Protein AF-A0A644YZM5-F1 (afdb_monomer_lite)

Foldseek 3Di:
DADLVLLLVQVVQDPDDPVQSVQQSVVVVVVVVVCVVCLQPAQDEAEDAVVQLVCCLPVVWHFRDTPPATDIGHHDLVSSLNVLVVVLVCLVPGVSYWYFYDHDPPPPPQWDWDWDQDPLQWIWIWIHDPDPPDDTDTDIDRDNVVSVVVVVVVVVVVVPGDPLRGDSVSSSVVSVVSSVVSVVVVVVVVVVD

Radius of gyration: 17.71 Å; chains: 1; bounding box: 55×33×39 Å

Structure (mmCIF, N/CA/C/O backbone):
data_AF-A0A644YZM5-F1
#
_entry.id   AF-A0A644YZM5-F1
#
loop_
_atom_site.group_PDB
_atom_site.id
_atom_site.type_symbol
_atom_site.label_atom_id
_atom_site.label_alt_id
_atom_site.label_comp_id
_atom_site.label_asym_id
_atom_site.label_entity_id
_atom_site.label_seq_id
_atom_site.pdbx_PDB_ins_code
_atom_site.Cartn_x
_atom_site.Cartn_y
_atom_site.Cartn_z
_atom_site.occupancy
_atom_site.B_iso_or_equiv
_atom_site.auth_seq_id
_atom_site.auth_comp_id
_atom_site.auth_asym_id
_atom_site.auth_atom_id
_atom_site.pdbx_PDB_model_num
ATOM 1 N N . MET A 1 1 ? -0.271 4.865 -1.937 1.00 84.62 1 MET A N 1
ATOM 2 C CA . MET A 1 1 ? 0.374 5.548 -3.095 1.00 84.62 1 MET A CA 1
ATOM 3 C C . MET A 1 1 ? 1.585 6.350 -2.644 1.00 84.62 1 MET A C 1
ATOM 5 O O . MET A 1 1 ? 1.538 6.896 -1.555 1.00 84.62 1 MET A O 1
ATOM 9 N N . PHE A 1 2 ? 2.642 6.451 -3.450 1.00 86.25 2 PHE A N 1
ATOM 10 C CA . PHE A 1 2 ? 3.825 7.278 -3.167 1.00 86.25 2 PHE A CA 1
ATOM 11 C C . PHE A 1 2 ? 3.662 8.747 -3.619 1.00 86.25 2 PHE A C 1
ATOM 13 O O . PHE A 1 2 ? 2.857 9.046 -4.508 1.00 86.25 2 PHE A O 1
ATOM 20 N N . PRO A 1 3 ? 4.454 9.688 -3.085 1.00 86.06 3 PRO A N 1
ATOM 21 C CA . PRO A 1 3 ? 4.622 10.994 -3.710 1.00 86.06 3 PRO A CA 1
ATOM 22 C C . PRO A 1 3 ? 5.224 10.829 -5.112 1.00 86.06 3 PRO A C 1
ATOM 24 O O . PRO A 1 3 ? 6.072 9.960 -5.318 1.00 86.06 3 PRO A O 1
ATOM 27 N N . GLU A 1 4 ? 4.830 11.674 -6.069 1.00 88.12 4 GLU A N 1
ATOM 28 C CA . GLU A 1 4 ? 5.323 11.596 -7.456 1.00 88.12 4 GLU A CA 1
ATOM 29 C C . GLU A 1 4 ? 6.856 11.624 -7.527 1.00 88.12 4 GLU A C 1
ATOM 31 O O . GLU A 1 4 ? 7.453 10.811 -8.225 1.00 88.12 4 GLU A O 1
ATOM 36 N N . ASN A 1 5 ? 7.497 12.503 -6.750 1.00 89.19 5 ASN A N 1
ATOM 37 C CA . ASN A 1 5 ? 8.956 12.619 -6.717 1.00 89.19 5 ASN A CA 1
ATOM 38 C C . ASN A 1 5 ? 9.637 11.338 -6.223 1.00 89.19 5 ASN A C 1
ATOM 40 O O . ASN A 1 5 ? 10.681 10.964 -6.753 1.00 89.19 5 ASN A O 1
ATOM 44 N N . LEU A 1 6 ? 9.041 10.658 -5.237 1.00 88.69 6 LEU A N 1
ATOM 45 C CA . LEU A 1 6 ? 9.560 9.385 -4.746 1.00 88.69 6 LEU A CA 1
ATOM 46 C C . LEU A 1 6 ? 9.413 8.320 -5.830 1.00 88.69 6 LEU A C 1
ATOM 48 O O . LEU A 1 6 ? 10.395 7.688 -6.184 1.00 88.69 6 LEU A O 1
ATOM 52 N N . TYR A 1 7 ? 8.227 8.183 -6.426 1.00 91.44 7 TYR A N 1
ATOM 53 C CA . TYR A 1 7 ? 8.007 7.216 -7.503 1.00 91.44 7 TYR A CA 1
ATOM 54 C C . TYR A 1 7 ? 8.947 7.445 -8.696 1.00 91.44 7 TYR A C 1
ATOM 56 O O . TYR A 1 7 ? 9.549 6.500 -9.199 1.00 91.44 7 TYR A O 1
ATOM 64 N N . LYS A 1 8 ? 9.150 8.706 -9.094 1.00 91.31 8 LYS A N 1
ATOM 65 C CA . LYS A 1 8 ? 10.117 9.076 -10.130 1.00 91.31 8 LYS A CA 1
ATOM 66 C C . LYS A 1 8 ? 11.538 8.661 -9.756 1.00 91.31 8 LYS A C 1
ATOM 68 O O . LYS A 1 8 ? 12.224 8.089 -10.594 1.00 91.31 8 LYS A O 1
ATOM 73 N N . LYS A 1 9 ? 11.974 8.921 -8.515 1.00 91.44 9 LYS A N 1
ATOM 74 C CA . LYS A 1 9 ? 13.282 8.464 -8.019 1.00 91.44 9 LYS A CA 1
ATOM 75 C C . LYS A 1 9 ? 13.407 6.944 -8.153 1.00 91.44 9 LYS A C 1
ATOM 77 O O . LYS A 1 9 ? 14.401 6.488 -8.700 1.00 91.44 9 LYS A O 1
ATOM 82 N N . LEU A 1 10 ? 12.397 6.190 -7.712 1.00 90.38 10 LEU A N 1
ATOM 83 C CA . LEU A 1 10 ? 12.405 4.724 -7.753 1.00 90.38 10 LEU A CA 1
ATOM 84 C C . LEU A 1 10 ? 12.492 4.176 -9.186 1.00 90.38 10 LEU A C 1
ATOM 86 O O . LEU A 1 10 ? 13.233 3.230 -9.421 1.00 90.38 10 LEU A O 1
ATOM 90 N N . LEU A 1 11 ? 11.803 4.792 -10.153 1.00 89.38 11 LEU A N 1
ATOM 91 C CA . LEU A 1 11 ? 11.906 4.401 -11.566 1.00 89.38 11 LEU A CA 1
ATOM 92 C C . LEU A 1 11 ? 13.324 4.574 -12.129 1.00 89.38 11 LEU A C 1
ATOM 94 O O . LEU A 1 11 ? 13.740 3.786 -12.964 1.00 89.38 11 LEU A O 1
ATOM 98 N N . HIS A 1 12 ? 14.077 5.573 -11.668 1.00 87.94 12 HIS A N 1
ATOM 99 C CA . HIS A 1 12 ? 15.464 5.779 -12.097 1.00 87.94 12 HIS A CA 1
ATOM 100 C C . HIS A 1 12 ? 16.472 4.825 -11.432 1.00 87.94 12 HIS A C 1
ATOM 102 O O . HIS A 1 12 ? 17.644 4.853 -11.797 1.00 87.94 12 HIS A O 1
ATOM 108 N N . MET A 1 13 ? 16.053 4.016 -10.451 1.00 84.06 13 MET A N 1
ATOM 109 C CA . MET A 1 13 ? 16.903 2.974 -9.852 1.00 84.06 13 MET A CA 1
ATOM 110 C C . MET A 1 13 ? 16.952 1.705 -10.710 1.00 84.06 13 MET A C 1
ATOM 112 O O . MET A 1 13 ? 17.796 0.842 -10.484 1.00 84.06 13 MET A O 1
ATOM 116 N N . GLU A 1 14 ? 16.046 1.599 -11.677 1.00 75.06 14 GLU A N 1
ATOM 117 C CA . GLU A 1 14 ? 15.981 0.526 -12.656 1.00 75.06 14 GLU A CA 1
ATOM 118 C C . GLU A 1 14 ? 16.737 0.925 -13.929 1.00 75.06 14 GLU A C 1
ATOM 120 O O . GLU A 1 14 ? 16.698 2.085 -14.347 1.00 75.06 14 GLU A O 1
ATOM 125 N N . ASP A 1 15 ? 17.366 -0.049 -14.587 1.00 70.50 15 ASP A N 1
ATOM 126 C CA . ASP A 1 15 ? 17.962 0.124 -15.917 1.00 70.50 15 ASP A CA 1
ATOM 127 C C . ASP A 1 15 ? 16.861 0.040 -16.992 1.00 70.50 15 ASP A C 1
ATOM 129 O O . ASP A 1 15 ? 16.760 -0.921 -17.753 1.00 70.50 15 ASP A O 1
ATOM 133 N N . ILE A 1 16 ? 15.931 0.999 -16.953 1.00 76.50 16 ILE A N 1
ATOM 134 C CA . ILE A 1 16 ? 14.799 1.103 -17.882 1.00 76.50 16 ILE A CA 1
ATOM 135 C C . ILE A 1 16 ? 14.968 2.263 -18.847 1.00 76.50 16 ILE A C 1
ATOM 137 O O . ILE A 1 16 ? 15.474 3.334 -18.501 1.00 76.50 16 ILE A O 1
ATOM 141 N N . GLU A 1 17 ? 14.487 2.058 -20.071 1.00 83.50 17 GLU A N 1
ATOM 142 C CA . GLU A 1 17 ? 1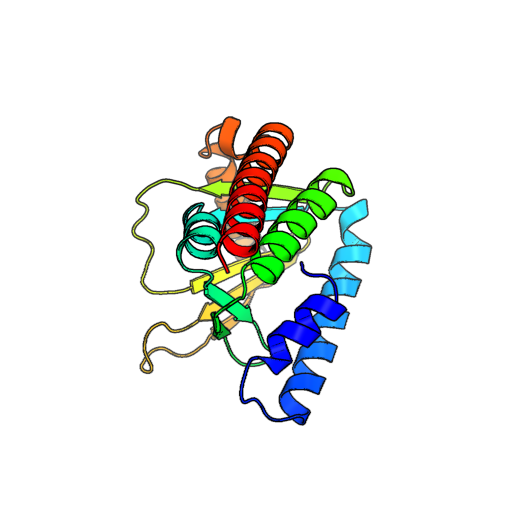4.553 3.071 -21.112 1.00 83.50 17 GLU A CA 1
ATOM 143 C C . GLU A 1 17 ? 13.763 4.324 -20.716 1.00 83.50 17 GLU A C 1
ATOM 145 O O . GLU A 1 17 ? 12.714 4.281 -20.065 1.00 83.50 17 GLU A O 1
ATOM 150 N N . LYS A 1 18 ? 14.258 5.485 -21.152 1.00 84.69 18 LYS A N 1
ATOM 151 C CA . LYS A 1 18 ? 13.661 6.786 -20.824 1.00 84.69 18 LYS A CA 1
ATOM 152 C C . LYS A 1 18 ? 12.185 6.878 -21.228 1.00 84.69 18 LYS A C 1
ATOM 154 O O . LYS A 1 18 ? 11.399 7.514 -20.522 1.00 84.69 18 LYS A O 1
ATOM 159 N N . ASP A 1 19 ? 11.806 6.238 -22.329 1.00 86.50 19 ASP A N 1
ATOM 160 C CA . ASP A 1 19 ? 10.423 6.215 -22.801 1.00 86.50 19 ASP A CA 1
ATOM 161 C C . ASP A 1 19 ? 9.525 5.374 -21.881 1.00 86.50 19 ASP A C 1
ATOM 163 O O . ASP A 1 19 ? 8.430 5.818 -21.528 1.00 86.50 19 ASP A O 1
ATOM 167 N N . GLU A 1 20 ? 10.016 4.244 -21.360 1.00 85.50 20 GLU A N 1
ATOM 168 C CA . GLU A 1 20 ? 9.298 3.448 -20.357 1.00 85.50 20 GLU A CA 1
ATOM 169 C C . GLU A 1 20 ? 9.089 4.213 -19.043 1.00 85.50 20 GLU A C 1
ATOM 171 O O . GLU A 1 20 ? 8.026 4.103 -18.416 1.00 85.50 20 GLU A O 1
ATOM 176 N N . ILE A 1 21 ? 10.075 5.016 -18.625 1.00 89.12 21 ILE A N 1
ATOM 177 C CA . ILE A 1 21 ? 9.954 5.897 -17.454 1.00 89.12 21 ILE A CA 1
ATOM 178 C C . ILE A 1 21 ? 8.831 6.910 -17.677 1.00 89.12 21 ILE A C 1
ATOM 180 O O . ILE A 1 21 ? 7.974 7.079 -16.808 1.00 89.12 21 ILE A O 1
ATOM 184 N N . ASN A 1 22 ? 8.808 7.568 -18.838 1.00 91.00 22 ASN A N 1
ATOM 185 C CA . ASN A 1 22 ? 7.800 8.580 -19.157 1.00 91.00 22 ASN A CA 1
ATOM 186 C C . ASN A 1 22 ? 6.387 7.989 -19.158 1.00 91.00 22 ASN A C 1
ATOM 188 O O . ASN A 1 22 ? 5.490 8.550 -18.524 1.00 91.00 22 ASN A O 1
ATOM 192 N N . ILE A 1 23 ? 6.206 6.829 -19.794 1.00 90.94 23 ILE A N 1
ATOM 193 C CA . ILE A 1 23 ? 4.921 6.125 -19.826 1.00 90.94 23 ILE A CA 1
ATOM 194 C C . ILE A 1 23 ? 4.501 5.731 -18.401 1.00 90.94 23 ILE A C 1
ATOM 196 O O . ILE A 1 23 ? 3.377 6.010 -17.979 1.00 90.94 23 ILE A O 1
ATOM 200 N N . SER A 1 24 ? 5.412 5.155 -17.610 1.00 90.44 24 SER A N 1
ATOM 201 C CA . SER A 1 24 ? 5.141 4.773 -16.214 1.00 90.44 24 SER A CA 1
ATOM 202 C C . SER A 1 24 ? 4.738 5.968 -15.351 1.00 90.44 24 SER A C 1
ATOM 204 O O . SER A 1 24 ? 3.771 5.882 -14.591 1.00 90.44 24 SER A O 1
ATOM 206 N N . LEU A 1 25 ? 5.408 7.112 -15.510 1.00 92.06 25 LEU A N 1
ATOM 207 C CA . LEU A 1 25 ? 5.048 8.357 -14.832 1.00 92.06 25 LEU A CA 1
ATOM 208 C C . LEU A 1 25 ? 3.666 8.868 -15.246 1.00 92.06 25 LEU A C 1
ATOM 210 O O . LEU A 1 25 ? 2.909 9.323 -14.388 1.00 92.06 25 LEU A O 1
ATOM 214 N N . GLU A 1 26 ? 3.310 8.795 -16.527 1.00 93.00 26 GLU A N 1
ATOM 215 C CA . GLU A 1 26 ? 1.992 9.218 -17.004 1.00 93.00 26 GLU A CA 1
ATOM 216 C C . GLU A 1 26 ? 0.872 8.354 -16.402 1.00 93.00 26 GLU A C 1
ATOM 218 O O . GLU A 1 26 ? -0.093 8.880 -15.830 1.00 93.00 26 GLU A O 1
ATOM 223 N N . PHE A 1 27 ? 1.021 7.026 -16.448 1.00 88.88 27 PHE A N 1
ATOM 224 C CA . PHE A 1 27 ? 0.079 6.101 -15.815 1.00 88.88 27 PHE A CA 1
ATOM 225 C C . PHE A 1 27 ? -0.028 6.350 -14.311 1.00 88.88 27 PHE A C 1
ATOM 227 O O . PHE A 1 27 ? -1.135 6.403 -13.763 1.00 88.88 27 PHE A O 1
ATOM 234 N N . TYR A 1 28 ? 1.105 6.564 -13.645 1.00 90.88 28 TYR A N 1
ATOM 235 C CA . TYR A 1 28 ? 1.143 6.857 -12.221 1.00 90.88 28 TYR A CA 1
ATOM 236 C C . TYR A 1 28 ? 0.401 8.148 -11.872 1.00 90.88 28 TYR A C 1
ATOM 238 O O . TYR A 1 28 ? -0.432 8.154 -10.966 1.00 90.88 28 TYR A O 1
ATOM 246 N N . LYS A 1 29 ? 0.618 9.227 -12.632 1.00 92.75 29 LYS A N 1
ATOM 247 C CA . LYS A 1 29 ? -0.091 10.506 -12.463 1.00 92.75 29 LYS A CA 1
ATOM 248 C C . LYS A 1 29 ? -1.595 10.352 -12.606 1.00 92.75 29 LYS A C 1
ATOM 250 O O . LYS A 1 29 ? -2.350 10.899 -11.802 1.00 92.75 29 LYS A O 1
ATOM 255 N N . ARG A 1 30 ? -2.049 9.584 -13.601 1.00 91.00 30 ARG A N 1
ATOM 256 C CA . ARG A 1 30 ? -3.477 9.299 -13.802 1.00 91.00 30 ARG A CA 1
ATOM 257 C C . ARG A 1 30 ? -4.067 8.539 -12.614 1.00 91.00 30 ARG A C 1
ATOM 259 O O . ARG A 1 30 ? -5.132 8.920 -12.125 1.00 91.00 30 ARG A O 1
ATOM 266 N N . ARG A 1 31 ? -3.362 7.517 -12.114 1.00 88.06 31 ARG A N 1
ATOM 267 C CA . ARG A 1 31 ? -3.759 6.769 -10.909 1.00 88.06 31 ARG A CA 1
ATOM 268 C C . ARG A 1 31 ? -3.816 7.684 -9.688 1.00 88.06 31 ARG A C 1
ATOM 270 O O . ARG A 1 31 ? -4.833 7.697 -9.001 1.00 88.06 31 ARG A O 1
ATOM 277 N N . LEU A 1 32 ? -2.782 8.492 -9.459 1.00 91.56 32 LEU A N 1
ATOM 278 C CA . LEU A 1 32 ? -2.707 9.430 -8.339 1.00 91.56 32 LEU A CA 1
ATOM 279 C C . LEU A 1 32 ? -3.834 10.462 -8.381 1.00 91.56 32 LEU A C 1
ATOM 281 O O . LEU A 1 32 ? -4.491 10.688 -7.369 1.00 91.56 32 LEU A O 1
ATOM 285 N N . LYS A 1 33 ? -4.121 11.033 -9.554 1.00 92.25 33 LYS A N 1
ATOM 286 C CA . LYS A 1 33 ? -5.249 11.953 -9.737 1.00 92.25 33 LYS A CA 1
ATOM 287 C C . LYS A 1 33 ? -6.580 11.286 -9.389 1.00 92.25 33 LYS A C 1
ATOM 289 O O . LYS A 1 33 ? -7.374 11.883 -8.671 1.00 92.25 33 LYS A O 1
ATOM 294 N N . SER A 1 34 ? -6.802 10.054 -9.854 1.00 89.38 34 SER A N 1
ATOM 295 C CA . SER A 1 34 ? -8.022 9.297 -9.540 1.00 89.38 34 SER A CA 1
ATOM 296 C C . SER A 1 34 ? -8.125 8.938 -8.058 1.00 89.38 34 SER A C 1
ATOM 298 O O . SER A 1 34 ? -9.219 8.952 -7.506 1.00 89.38 34 SER A O 1
ATOM 300 N N . PHE A 1 35 ? -7.008 8.611 -7.405 1.00 91.00 35 PHE A N 1
ATOM 301 C CA . PHE A 1 35 ? -6.974 8.381 -5.963 1.00 91.00 35 PHE A CA 1
ATOM 302 C C . PHE A 1 35 ? -7.375 9.654 -5.213 1.00 91.00 35 PHE A C 1
ATOM 304 O O . PHE A 1 35 ? -8.308 9.631 -4.416 1.00 91.00 35 PHE A O 1
ATOM 311 N N . LEU A 1 36 ? -6.732 10.782 -5.523 1.00 92.31 36 LEU A N 1
ATOM 312 C CA . LEU A 1 36 ? -6.978 12.059 -4.854 1.00 92.31 36 LEU A CA 1
ATOM 313 C C . LEU A 1 36 ? -8.400 12.594 -5.077 1.00 92.31 36 LEU A C 1
ATOM 315 O O . LEU A 1 36 ? -8.960 13.190 -4.161 1.00 92.31 36 LEU A O 1
ATOM 319 N N . SER A 1 37 ? -9.004 12.372 -6.251 1.00 92.12 37 SER A N 1
ATOM 320 C CA . SER A 1 37 ? -10.394 12.779 -6.510 1.00 92.12 37 SER A CA 1
ATOM 321 C C . SER A 1 37 ? -11.416 11.942 -5.741 1.00 92.12 37 SER A C 1
ATOM 323 O O . SER A 1 37 ? -12.504 12.425 -5.435 1.00 92.12 37 SER A O 1
ATOM 325 N N . ASN A 1 38 ? -11.078 10.687 -5.436 1.00 90.38 38 ASN A N 1
ATOM 326 C CA . ASN A 1 38 ? -12.018 9.723 -4.870 1.00 90.38 38 ASN A CA 1
ATOM 327 C C . ASN A 1 38 ? -11.879 9.574 -3.353 1.00 90.38 38 ASN A C 1
ATOM 329 O O . ASN A 1 38 ? -12.872 9.291 -2.687 1.00 90.38 38 ASN A O 1
ATOM 333 N N . ILE A 1 39 ? -10.685 9.792 -2.795 1.00 93.44 39 ILE A N 1
ATOM 334 C CA . ILE A 1 39 ? -10.386 9.483 -1.391 1.00 93.44 39 ILE A CA 1
ATOM 335 C C . ILE A 1 39 ? -11.234 10.276 -0.388 1.00 93.44 39 ILE A C 1
ATOM 337 O O . ILE A 1 39 ? -11.476 9.817 0.720 1.00 93.44 39 ILE A O 1
ATOM 341 N N . TYR A 1 40 ? -11.749 11.445 -0.765 1.00 91.75 40 TYR A N 1
ATOM 342 C CA . TYR A 1 40 ? -12.635 12.225 0.103 1.00 91.75 40 TYR A CA 1
ATOM 343 C C . TYR A 1 40 ? -14.073 11.696 0.151 1.00 91.75 40 TYR A C 1
ATOM 345 O O . TYR A 1 40 ? -14.771 11.935 1.129 1.00 91.75 40 TYR A O 1
ATOM 353 N N . ASN A 1 41 ? -14.501 10.957 -0.873 1.00 91.69 41 ASN A N 1
ATOM 354 C CA . ASN A 1 41 ? -15.897 10.545 -1.042 1.00 91.69 41 ASN A CA 1
ATOM 355 C C . ASN A 1 41 ? -16.114 9.048 -0.806 1.00 91.69 41 ASN A C 1
ATOM 357 O O . ASN A 1 41 ? -17.223 8.629 -0.487 1.00 91.69 41 ASN A O 1
ATOM 361 N N . TYR A 1 42 ? -15.071 8.235 -0.976 1.00 89.88 42 TYR A N 1
ATOM 362 C CA . TYR A 1 42 ? -15.176 6.782 -0.943 1.00 89.88 42 TYR A CA 1
ATOM 363 C C . TYR A 1 42 ? -14.179 6.177 0.035 1.00 89.88 42 TYR A C 1
ATOM 365 O O . TYR A 1 42 ? -13.010 6.568 0.066 1.00 89.88 42 TYR A O 1
ATOM 373 N N . LYS A 1 43 ? -14.634 5.164 0.783 1.00 90.50 43 LYS A N 1
ATOM 374 C CA . LYS A 1 43 ? -13.752 4.328 1.599 1.00 90.50 43 LYS A CA 1
ATOM 375 C C . LYS A 1 43 ? -12.727 3.652 0.694 1.00 90.50 43 LYS A C 1
ATOM 377 O O . LYS A 1 43 ? -13.082 3.003 -0.288 1.00 90.50 43 LYS A O 1
ATOM 382 N N . TYR A 1 44 ? -11.463 3.792 1.059 1.00 91.94 44 TYR A N 1
ATOM 383 C CA . TYR A 1 44 ? -10.338 3.172 0.386 1.00 91.94 44 TYR A CA 1
ATOM 384 C C . TYR A 1 44 ? -9.606 2.302 1.406 1.00 91.94 44 TYR A C 1
ATOM 386 O O . TYR A 1 44 ? -9.208 2.780 2.469 1.00 91.94 44 TYR A O 1
ATOM 394 N N . THR A 1 45 ? -9.474 1.009 1.130 1.00 92.12 45 THR A N 1
ATOM 395 C CA . THR A 1 45 ? -8.845 0.056 2.050 1.00 92.12 45 THR A CA 1
ATOM 396 C C . THR A 1 45 ? -7.827 -0.776 1.293 1.00 92.12 45 THR A C 1
ATOM 398 O O . THR A 1 45 ? -8.205 -1.587 0.453 1.00 92.12 45 THR A O 1
ATOM 401 N N . ASP A 1 46 ? -6.547 -0.560 1.590 1.00 90.94 46 ASP A N 1
ATOM 402 C CA . ASP A 1 46 ? -5.472 -1.432 1.123 1.00 90.94 46 ASP A CA 1
ATOM 403 C C . ASP A 1 46 ? -5.377 -2.631 2.077 1.00 90.94 46 ASP A C 1
ATOM 405 O O . ASP A 1 46 ? -5.113 -2.463 3.268 1.00 90.94 46 ASP A O 1
ATOM 409 N N . ILE A 1 47 ? -5.601 -3.838 1.559 1.00 89.44 47 ILE A N 1
ATOM 410 C CA . ILE A 1 47 ? -5.395 -5.091 2.294 1.00 89.44 47 ILE A CA 1
ATOM 411 C C . ILE A 1 47 ? -4.016 -5.619 1.906 1.00 89.44 47 ILE A C 1
ATOM 413 O O . ILE A 1 47 ? -3.772 -5.922 0.738 1.00 89.44 47 ILE A O 1
ATOM 417 N N . CYS A 1 48 ? -3.111 -5.718 2.876 1.00 86.56 48 CYS A N 1
ATOM 418 C CA . CYS A 1 48 ? -1.710 -6.054 2.645 1.00 86.56 48 CYS A CA 1
ATOM 419 C C . CYS A 1 48 ? -1.267 -7.205 3.547 1.00 86.56 48 CYS A C 1
ATOM 421 O O . CYS A 1 48 ? -1.627 -7.253 4.722 1.00 86.56 48 CYS A O 1
ATOM 423 N N . HIS A 1 49 ? -0.409 -8.091 3.041 1.00 86.62 49 HIS A N 1
ATOM 424 C CA . HIS A 1 49 ? 0.302 -9.021 3.915 1.00 86.62 49 HIS A CA 1
ATOM 425 C C . HIS A 1 49 ? 1.318 -8.257 4.766 1.00 86.62 49 HIS A C 1
ATOM 427 O O . HIS A 1 49 ? 2.067 -7.428 4.238 1.00 86.62 49 HIS A O 1
ATOM 433 N N . ILE A 1 50 ? 1.366 -8.525 6.074 1.00 88.50 50 ILE A N 1
ATOM 434 C CA . ILE A 1 50 ? 2.294 -7.826 6.978 1.00 88.50 50 ILE A CA 1
ATOM 435 C C . ILE A 1 50 ? 3.760 -8.053 6.581 1.00 88.50 50 ILE A C 1
ATOM 437 O O . ILE A 1 50 ? 4.594 -7.153 6.706 1.00 88.50 50 ILE A O 1
ATOM 441 N N . ASP A 1 51 ? 4.057 -9.210 5.984 1.00 85.94 51 ASP A N 1
ATOM 442 C CA . ASP A 1 51 ? 5.400 -9.527 5.493 1.00 85.94 51 ASP A CA 1
ATOM 443 C C . ASP A 1 51 ? 5.881 -8.599 4.385 1.00 85.94 51 ASP A C 1
ATOM 445 O O . ASP A 1 51 ? 7.085 -8.408 4.253 1.00 85.94 51 ASP A O 1
ATOM 449 N N . CYS A 1 52 ? 4.989 -7.953 3.630 1.00 85.06 52 CYS A N 1
ATOM 450 C CA . CYS A 1 52 ? 5.406 -6.933 2.670 1.00 85.06 52 CYS A CA 1
ATOM 451 C C . CYS A 1 52 ? 6.135 -5.779 3.375 1.00 85.06 52 CYS A C 1
ATOM 453 O O . CYS A 1 52 ? 7.151 -5.293 2.880 1.00 85.06 52 CYS A O 1
ATOM 455 N N . ILE A 1 53 ? 5.655 -5.373 4.555 1.00 90.75 53 ILE A N 1
ATOM 456 C CA . ILE A 1 53 ? 6.286 -4.318 5.355 1.00 90.75 53 ILE A CA 1
ATOM 457 C C . ILE A 1 53 ? 7.517 -4.857 6.087 1.00 90.75 53 ILE A C 1
ATOM 459 O O . ILE A 1 53 ? 8.561 -4.206 6.075 1.00 90.75 53 ILE A O 1
ATOM 463 N N . ASN A 1 54 ? 7.446 -6.065 6.656 1.00 90.81 54 ASN A N 1
ATOM 464 C CA . ASN A 1 54 ? 8.602 -6.682 7.316 1.00 90.81 54 ASN A CA 1
ATOM 465 C C . ASN A 1 54 ? 9.776 -6.862 6.341 1.00 90.81 54 ASN A C 1
ATOM 467 O O . ASN A 1 54 ? 10.919 -6.561 6.683 1.00 90.81 54 ASN A O 1
ATOM 471 N N . ASN A 1 55 ? 9.502 -7.293 5.108 1.00 89.19 55 ASN A N 1
ATOM 472 C CA . ASN A 1 55 ? 10.509 -7.463 4.065 1.00 89.19 55 ASN A CA 1
ATOM 473 C C . ASN A 1 55 ? 11.069 -6.121 3.587 1.00 89.19 55 ASN A C 1
ATOM 475 O O . ASN A 1 55 ? 12.282 -6.010 3.391 1.00 89.19 55 ASN A O 1
ATOM 479 N N . LEU A 1 56 ? 10.221 -5.095 3.461 1.00 92.88 56 LEU A N 1
ATOM 480 C CA . LEU A 1 56 ? 10.658 -3.732 3.166 1.00 92.88 56 LEU A CA 1
ATOM 481 C C . LEU A 1 56 ? 11.640 -3.219 4.231 1.00 92.88 56 LEU A C 1
ATOM 483 O O . LEU A 1 56 ? 12.677 -2.661 3.888 1.00 92.88 56 LEU A O 1
ATOM 487 N N . ILE A 1 57 ? 11.351 -3.443 5.513 1.00 94.25 57 ILE A N 1
ATOM 488 C CA . ILE A 1 57 ? 12.195 -3.000 6.632 1.00 94.25 57 ILE A CA 1
ATOM 489 C C . ILE A 1 57 ? 13.498 -3.806 6.691 1.00 94.25 57 ILE A C 1
ATOM 491 O O . ILE A 1 57 ? 14.589 -3.237 6.749 1.00 94.25 57 ILE A O 1
ATOM 495 N N . LYS A 1 58 ? 13.391 -5.138 6.666 1.00 93.06 58 LYS A N 1
ATOM 496 C CA . LYS A 1 58 ? 14.511 -6.055 6.906 1.00 93.06 58 LYS A CA 1
ATOM 497 C C . LYS A 1 58 ? 15.461 -6.147 5.719 1.00 93.06 58 LYS A C 1
ATOM 499 O O . LYS A 1 58 ? 16.674 -6.085 5.894 1.00 93.06 58 LYS A O 1
ATOM 504 N N . TYR A 1 59 ? 14.913 -6.330 4.522 1.00 94.06 59 TYR A N 1
ATOM 505 C CA . TYR A 1 59 ? 15.696 -6.575 3.313 1.00 94.06 59 TYR A CA 1
ATOM 506 C C . TYR A 1 59 ? 15.870 -5.328 2.457 1.00 94.06 59 TYR A C 1
ATOM 508 O O . TYR A 1 59 ? 16.659 -5.366 1.518 1.00 94.06 59 TYR A O 1
ATOM 516 N N . ARG A 1 60 ? 15.157 -4.234 2.770 1.00 93.69 60 ARG A N 1
ATOM 517 C CA . ARG A 1 60 ? 15.167 -2.990 1.983 1.00 93.69 60 ARG A CA 1
ATOM 518 C C . ARG A 1 60 ? 14.838 -3.253 0.518 1.00 93.69 60 ARG A C 1
ATOM 520 O O . ARG A 1 60 ? 15.432 -2.672 -0.382 1.00 93.69 60 ARG A O 1
ATOM 527 N N . LYS A 1 61 ? 13.896 -4.166 0.288 1.00 90.69 61 LYS A N 1
ATOM 528 C CA . LYS A 1 61 ? 13.444 -4.574 -1.039 1.00 90.69 61 LYS A CA 1
ATOM 529 C C . LYS A 1 61 ? 11.990 -4.188 -1.236 1.00 90.69 61 LYS A C 1
ATOM 531 O O . LYS A 1 61 ? 11.175 -4.365 -0.333 1.00 90.69 61 LYS A O 1
ATOM 536 N N . LEU A 1 62 ? 11.674 -3.679 -2.420 1.00 88.81 62 LEU A N 1
ATOM 537 C CA . LEU A 1 62 ? 10.323 -3.281 -2.798 1.00 88.81 62 LEU A CA 1
ATOM 538 C C . LEU A 1 62 ? 10.009 -3.778 -4.206 1.00 88.81 62 LEU A C 1
ATOM 540 O O . LEU A 1 62 ? 10.812 -3.609 -5.117 1.00 88.81 62 LEU A O 1
ATOM 544 N N . TYR A 1 63 ? 8.813 -4.330 -4.390 1.00 84.56 63 TYR A N 1
ATOM 545 C CA . TYR A 1 63 ? 8.259 -4.565 -5.719 1.00 84.56 63 TYR A CA 1
ATOM 546 C C . TYR A 1 63 ? 7.712 -3.245 -6.281 1.00 84.56 63 TYR A C 1
ATOM 548 O O . TYR A 1 63 ? 6.693 -2.727 -5.814 1.00 84.56 63 TYR A O 1
ATOM 556 N N . LEU A 1 64 ? 8.421 -2.671 -7.252 1.00 85.88 64 LEU A N 1
ATOM 557 C CA . LEU A 1 64 ? 8.047 -1.457 -7.965 1.00 85.88 64 LEU A CA 1
ATOM 558 C C . LEU A 1 64 ? 7.201 -1.809 -9.188 1.00 85.88 64 LEU A C 1
ATOM 560 O O . LEU A 1 64 ? 7.630 -2.554 -10.063 1.00 85.88 64 LEU A O 1
ATOM 564 N N . TYR A 1 65 ? 6.019 -1.208 -9.269 1.00 81.44 65 TYR A N 1
ATOM 565 C CA . TYR A 1 65 ? 5.104 -1.366 -10.394 1.00 81.44 65 TYR A CA 1
ATOM 566 C C . TYR A 1 65 ? 5.386 -0.276 -11.433 1.00 81.44 65 TYR A C 1
ATOM 568 O O . TYR A 1 65 ? 5.186 0.913 -11.155 1.00 81.44 65 TYR A O 1
ATOM 576 N N . SER A 1 66 ? 5.829 -0.670 -12.625 1.00 81.56 66 SER A N 1
ATOM 577 C CA . SER A 1 66 ? 5.908 0.198 -13.803 1.00 81.56 66 SER A CA 1
ATOM 578 C C . SER A 1 66 ? 4.645 0.044 -14.666 1.00 81.56 66 SER A C 1
ATOM 580 O O . SER A 1 66 ? 3.701 -0.668 -14.310 1.00 81.56 66 SER A O 1
ATOM 582 N N . HIS A 1 67 ? 4.591 0.721 -15.816 1.00 78.38 67 HIS A N 1
ATOM 583 C CA . HIS A 1 67 ? 3.454 0.586 -16.727 1.00 78.38 67 HIS A CA 1
ATOM 584 C C . HIS A 1 67 ? 3.278 -0.827 -17.305 1.00 78.38 67 HIS A C 1
ATOM 586 O O . HIS A 1 67 ? 2.149 -1.190 -17.626 1.00 78.38 67 HIS A O 1
ATOM 592 N N . ASN A 1 68 ? 4.331 -1.638 -17.433 1.00 75.62 68 ASN A N 1
ATOM 593 C CA . ASN A 1 68 ? 4.301 -2.946 -18.108 1.00 75.62 68 ASN A CA 1
ATOM 594 C C . ASN A 1 68 ? 4.909 -4.097 -17.289 1.00 75.62 68 ASN A C 1
ATOM 596 O O . ASN A 1 68 ? 4.660 -5.248 -17.630 1.00 75.62 68 ASN A O 1
ATOM 600 N N . LYS A 1 69 ? 5.642 -3.820 -16.204 1.00 76.12 69 LYS A N 1
ATOM 601 C CA . LYS A 1 69 ? 6.313 -4.846 -15.394 1.00 76.12 69 LYS A CA 1
ATOM 602 C C . LYS A 1 69 ? 6.280 -4.536 -13.899 1.00 76.12 69 LYS A C 1
ATOM 604 O O . LYS A 1 69 ? 5.983 -3.416 -13.479 1.00 76.12 69 LYS A O 1
ATOM 609 N N . ILE A 1 70 ? 6.616 -5.546 -13.105 1.00 78.62 70 ILE A N 1
ATOM 610 C CA . ILE A 1 70 ? 7.028 -5.376 -11.714 1.00 78.62 70 ILE A CA 1
ATOM 611 C C . ILE A 1 70 ? 8.509 -5.698 -11.627 1.00 78.62 70 ILE A C 1
ATOM 613 O O . ILE A 1 70 ? 8.933 -6.751 -12.094 1.00 78.62 70 ILE A O 1
ATOM 617 N N . SER A 1 71 ? 9.264 -4.821 -10.979 1.00 80.62 71 SER A N 1
ATOM 618 C CA . SER A 1 71 ? 10.674 -5.050 -10.684 1.00 80.62 71 SER A CA 1
ATOM 619 C C . SER A 1 71 ? 10.916 -5.070 -9.182 1.00 80.62 71 SER A C 1
ATOM 621 O O . SER A 1 71 ? 10.306 -4.306 -8.434 1.00 80.62 71 SER A O 1
ATOM 623 N N . LEU A 1 72 ? 11.831 -5.922 -8.727 1.00 85.19 72 LEU A N 1
ATOM 624 C CA . LEU A 1 72 ? 12.299 -5.922 -7.345 1.00 85.19 72 LEU A CA 1
ATOM 625 C C . LEU A 1 72 ? 13.492 -4.969 -7.210 1.00 85.19 72 LEU A C 1
ATOM 627 O O . LEU A 1 72 ? 14.600 -5.308 -7.615 1.00 85.19 72 LEU A O 1
ATOM 631 N N . ILE A 1 73 ? 13.275 -3.807 -6.596 1.00 88.56 73 ILE A N 1
ATOM 632 C CA . ILE A 1 73 ? 14.325 -2.806 -6.374 1.00 88.56 73 ILE A CA 1
ATOM 633 C C . ILE A 1 73 ? 14.926 -2.916 -4.975 1.00 88.56 73 ILE A C 1
ATOM 635 O O . ILE A 1 73 ? 14.235 -3.237 -4.003 1.00 88.56 73 ILE A O 1
ATOM 639 N N . ASN A 1 74 ? 16.215 -2.592 -4.872 1.00 91.25 74 ASN A N 1
ATOM 640 C CA . ASN A 1 74 ? 16.899 -2.400 -3.596 1.00 91.25 74 ASN A CA 1
ATOM 641 C C . ASN A 1 74 ? 16.829 -0.925 -3.197 1.00 91.25 74 ASN A C 1
ATOM 643 O O . ASN A 1 74 ? 17.077 -0.045 -4.017 1.00 91.25 74 ASN A O 1
ATOM 647 N N . LEU A 1 75 ? 16.520 -0.661 -1.935 1.00 92.50 75 LEU A N 1
ATOM 648 C CA . LEU A 1 75 ? 16.337 0.672 -1.382 1.00 92.50 75 LEU A CA 1
ATOM 649 C C . LEU A 1 75 ? 17.454 1.011 -0.401 1.00 92.50 75 LEU A C 1
ATOM 651 O O . LEU A 1 75 ? 17.940 0.159 0.350 1.00 92.50 75 LEU A O 1
ATOM 655 N N . ASP A 1 76 ? 17.815 2.289 -0.353 1.00 91.81 76 ASP A N 1
ATOM 656 C CA . ASP A 1 76 ? 18.576 2.801 0.775 1.00 91.81 76 ASP A CA 1
ATOM 657 C C . ASP A 1 76 ? 17.673 2.933 2.022 1.00 91.81 76 ASP A C 1
ATOM 659 O O . ASP A 1 76 ? 16.439 2.882 1.959 1.00 91.81 76 ASP A O 1
ATOM 663 N N . LEU A 1 77 ? 18.291 3.081 3.196 1.00 93.38 77 LEU A N 1
ATOM 664 C CA . LEU A 1 77 ? 17.555 3.198 4.457 1.00 93.38 77 LEU A CA 1
ATOM 665 C C . LEU A 1 77 ? 16.632 4.431 4.490 1.00 93.38 77 LEU A C 1
ATOM 667 O O . LEU A 1 77 ? 15.554 4.378 5.083 1.00 93.38 77 LEU A O 1
ATOM 671 N N . ARG A 1 78 ? 17.030 5.536 3.848 1.00 91.69 78 ARG A N 1
ATOM 672 C CA . ARG A 1 78 ? 16.248 6.780 3.825 1.00 91.69 78 ARG A CA 1
ATOM 673 C C . ARG A 1 78 ? 14.997 6.619 2.970 1.00 91.69 78 ARG A C 1
ATOM 675 O O . ARG A 1 78 ? 13.947 7.131 3.345 1.00 91.69 78 ARG A O 1
ATOM 682 N N . ASP A 1 79 ? 15.080 5.886 1.868 1.00 92.62 79 ASP A N 1
ATOM 683 C CA . ASP A 1 79 ? 13.944 5.576 1.006 1.00 92.62 79 ASP A CA 1
ATOM 684 C C . ASP A 1 79 ? 12.927 4.690 1.717 1.00 92.62 79 ASP A C 1
ATOM 686 O O . ASP A 1 79 ? 11.731 4.982 1.660 1.00 92.62 79 ASP A O 1
ATOM 690 N N . VAL A 1 80 ? 13.385 3.682 2.468 1.00 95.00 80 VAL A N 1
ATOM 691 C CA . VAL A 1 80 ? 12.503 2.876 3.329 1.00 95.00 80 VAL A CA 1
ATOM 692 C C . VAL A 1 80 ? 11.773 3.768 4.337 1.00 95.00 80 VAL A C 1
ATOM 694 O O . VAL A 1 80 ? 10.545 3.726 4.418 1.00 95.00 80 VAL A O 1
ATOM 697 N N . ILE A 1 81 ? 12.498 4.635 5.050 1.00 95.62 81 ILE A N 1
ATOM 698 C CA . ILE A 1 81 ? 11.899 5.577 6.009 1.00 95.62 81 ILE A CA 1
ATOM 699 C C . ILE A 1 81 ? 10.889 6.505 5.315 1.00 95.62 81 ILE A C 1
ATOM 701 O O . ILE A 1 81 ? 9.793 6.715 5.834 1.00 95.62 81 ILE A O 1
ATOM 705 N N . ASN A 1 82 ? 11.210 7.034 4.132 1.00 94.81 82 ASN A N 1
ATOM 706 C CA . ASN A 1 82 ? 10.318 7.910 3.369 1.00 94.81 82 ASN A CA 1
ATOM 707 C C . ASN A 1 82 ? 9.027 7.202 2.940 1.00 94.81 82 ASN A C 1
ATOM 709 O O . ASN A 1 82 ? 7.950 7.799 3.004 1.00 94.81 82 ASN A O 1
ATOM 713 N N . ILE A 1 83 ? 9.112 5.931 2.537 1.00 95.25 83 ILE A N 1
ATOM 714 C CA .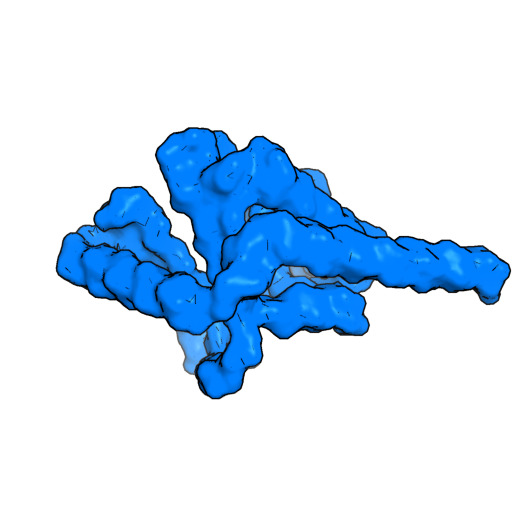 ILE A 1 83 ? 7.942 5.114 2.197 1.00 95.25 83 ILE A CA 1
ATOM 715 C C . ILE A 1 83 ? 7.037 4.943 3.419 1.00 95.25 83 ILE A C 1
ATOM 717 O O . ILE A 1 83 ? 5.836 5.216 3.328 1.00 95.25 83 ILE A O 1
ATOM 721 N N . LEU A 1 84 ? 7.604 4.547 4.562 1.00 96.50 84 LEU A N 1
ATOM 722 C CA . LEU A 1 84 ? 6.848 4.344 5.799 1.00 96.50 84 LEU A CA 1
ATOM 723 C C . LEU A 1 84 ? 6.216 5.655 6.292 1.00 96.50 84 LEU A C 1
ATOM 725 O O . LEU A 1 84 ? 5.027 5.690 6.607 1.00 96.50 84 LEU A O 1
ATOM 729 N N . LYS A 1 85 ? 6.962 6.768 6.267 1.00 96.75 85 LYS A N 1
ATOM 730 C CA . LYS A 1 85 ? 6.437 8.104 6.604 1.00 96.75 85 LYS A CA 1
ATOM 731 C C . LYS A 1 85 ? 5.286 8.509 5.694 1.00 96.75 85 LYS A C 1
ATOM 733 O O . LYS A 1 85 ? 4.300 9.076 6.159 1.00 96.75 85 LYS A O 1
ATOM 738 N N . ASN A 1 86 ? 5.376 8.199 4.405 1.00 96.31 86 ASN A N 1
ATOM 739 C CA . ASN A 1 86 ? 4.292 8.468 3.475 1.00 96.31 86 ASN A CA 1
ATOM 740 C C . ASN A 1 86 ? 3.044 7.612 3.766 1.00 96.31 86 ASN A C 1
ATOM 742 O O . ASN A 1 86 ? 1.930 8.119 3.654 1.00 96.31 86 ASN A O 1
ATOM 746 N N . MET A 1 87 ? 3.198 6.348 4.177 1.00 96.19 87 MET A N 1
ATOM 747 C CA . MET A 1 87 ? 2.061 5.529 4.624 1.00 96.19 87 MET A CA 1
ATOM 748 C C . MET A 1 87 ? 1.360 6.159 5.832 1.00 96.19 87 MET A C 1
ATOM 750 O O . MET A 1 87 ? 0.143 6.344 5.800 1.00 96.19 87 MET A O 1
ATOM 754 N N . VAL A 1 88 ? 2.129 6.567 6.847 1.00 97.81 88 VAL A N 1
ATOM 755 C CA . VAL A 1 88 ? 1.607 7.272 8.031 1.00 97.81 88 VAL A CA 1
ATOM 756 C C . VAL A 1 88 ? 0.917 8.578 7.637 1.00 97.81 88 VAL A C 1
ATOM 758 O O . VAL A 1 88 ? -0.181 8.860 8.112 1.00 97.81 88 VAL A O 1
ATOM 761 N N . TYR A 1 89 ? 1.515 9.357 6.734 1.00 97.44 89 TYR A N 1
ATOM 762 C CA . TYR A 1 89 ? 0.923 10.594 6.228 1.00 97.44 89 TYR A CA 1
ATOM 763 C C . TYR A 1 89 ? -0.443 10.359 5.579 1.00 97.44 89 TYR A C 1
ATOM 765 O O . TYR A 1 89 ? -1.387 11.083 5.883 1.00 97.44 89 TYR A O 1
ATOM 773 N N . LEU A 1 90 ? -0.573 9.349 4.712 1.00 96.56 90 LEU A N 1
ATOM 774 C CA . LEU A 1 90 ? -1.849 9.035 4.066 1.00 96.56 90 LEU A CA 1
ATOM 775 C C . LEU A 1 90 ? -2.911 8.605 5.080 1.00 96.56 90 LEU A C 1
ATOM 777 O O . LEU A 1 90 ? -4.039 9.089 5.003 1.00 96.56 90 LEU A O 1
ATOM 781 N N . LEU A 1 91 ? -2.540 7.751 6.040 1.00 97.25 91 LEU A N 1
ATOM 782 C CA . LEU A 1 91 ? -3.428 7.340 7.129 1.00 97.25 91 LEU A CA 1
ATOM 783 C C . LEU A 1 91 ? -3.897 8.560 7.930 1.00 97.25 91 LEU A C 1
ATOM 785 O O . LEU A 1 91 ? -5.096 8.752 8.095 1.00 97.25 91 LEU A O 1
ATOM 789 N N . LYS A 1 92 ? -2.991 9.439 8.362 1.00 97.62 92 LYS A N 1
ATOM 790 C CA . LYS A 1 92 ? -3.352 10.624 9.157 1.00 97.62 92 LYS A CA 1
ATOM 791 C C . LYS A 1 92 ? -4.152 11.666 8.374 1.00 97.62 92 LYS A C 1
ATOM 793 O O . LYS A 1 92 ? -5.007 12.327 8.947 1.00 97.62 92 LYS A O 1
ATOM 798 N N . LYS A 1 93 ? -3.869 11.844 7.081 1.00 96.94 93 LYS A N 1
ATOM 799 C CA . LYS A 1 93 ? -4.476 12.906 6.267 1.00 96.94 93 LYS A CA 1
ATOM 800 C C . LYS A 1 93 ? -5.899 12.597 5.814 1.00 96.94 93 LYS A C 1
ATOM 802 O O . LYS A 1 93 ? -6.690 13.522 5.652 1.00 96.94 93 LYS A O 1
ATOM 807 N N . TYR A 1 94 ? -6.190 11.336 5.514 1.00 96.81 94 TYR A N 1
ATOM 808 C CA . TYR A 1 94 ? -7.440 10.950 4.873 1.00 96.81 94 TYR A CA 1
ATOM 809 C C . TYR A 1 94 ? -8.223 10.001 5.771 1.00 96.81 94 TYR A C 1
ATOM 811 O O . TYR A 1 94 ? -7.822 8.853 5.956 1.00 96.81 94 TYR A O 1
ATOM 819 N N . ASP A 1 95 ? -9.370 10.443 6.283 1.00 95.81 95 ASP A N 1
ATOM 820 C CA . ASP A 1 95 ? -10.226 9.627 7.156 1.00 95.81 95 ASP A CA 1
ATOM 821 C C . ASP A 1 95 ? -10.670 8.328 6.478 1.00 95.81 95 ASP A C 1
ATOM 823 O O . ASP A 1 95 ? -10.579 7.251 7.065 1.00 95.81 95 ASP A O 1
ATOM 827 N N . ASN A 1 96 ? -11.018 8.414 5.195 1.00 95.62 96 ASN A N 1
ATOM 828 C CA . ASN A 1 96 ? -11.457 7.283 4.382 1.00 95.62 96 ASN A CA 1
ATOM 829 C C . ASN A 1 96 ? -10.329 6.347 3.923 1.00 95.62 96 ASN A C 1
ATOM 831 O O . ASN A 1 96 ? -10.628 5.300 3.343 1.00 95.62 96 ASN A O 1
ATOM 835 N N . TYR A 1 97 ? -9.058 6.700 4.139 1.00 96.12 97 TYR A N 1
ATOM 836 C CA . TYR A 1 97 ? -7.926 5.838 3.810 1.00 96.12 97 TYR A CA 1
ATOM 837 C C . TYR A 1 97 ? -7.613 4.901 4.974 1.00 96.12 97 TYR A C 1
ATOM 839 O O . TYR A 1 97 ? -7.344 5.347 6.092 1.00 96.12 97 TYR A O 1
ATOM 847 N N . ASN A 1 98 ? -7.611 3.603 4.689 1.00 95.56 98 ASN A N 1
ATOM 848 C CA . ASN A 1 98 ? -7.305 2.551 5.644 1.00 95.56 98 ASN A CA 1
ATOM 849 C C . ASN A 1 98 ? -6.281 1.589 5.043 1.00 95.56 98 ASN A C 1
ATOM 851 O O . ASN A 1 98 ? -6.307 1.302 3.846 1.00 95.56 98 ASN A O 1
ATOM 855 N N . ILE A 1 99 ? -5.408 1.074 5.896 1.00 94.81 99 ILE A N 1
ATOM 856 C CA . ILE A 1 99 ? -4.577 -0.092 5.611 1.00 94.81 99 ILE A CA 1
ATOM 857 C C . ILE A 1 99 ? -5.068 -1.185 6.551 1.00 94.81 99 ILE A C 1
ATOM 859 O O . ILE A 1 99 ? -5.495 -0.887 7.663 1.00 94.81 99 ILE A O 1
ATOM 863 N N . VAL A 1 100 ? -5.054 -2.428 6.098 1.00 93.88 100 VAL A N 1
ATOM 864 C CA . VAL A 1 100 ? -5.390 -3.584 6.919 1.00 93.88 100 VAL A CA 1
ATOM 865 C C . VAL A 1 100 ? -4.352 -4.667 6.668 1.00 93.88 100 VAL A C 1
ATOM 867 O O . VAL A 1 100 ? -4.008 -4.941 5.516 1.00 93.88 100 VAL A O 1
ATOM 870 N N . PHE A 1 101 ? -3.854 -5.281 7.742 1.00 91.81 101 PHE A N 1
ATOM 871 C CA . PHE A 1 101 ? -2.839 -6.325 7.655 1.00 91.81 101 PHE A CA 1
ATOM 872 C C . PHE A 1 101 ? -3.421 -7.728 7.821 1.00 91.81 101 PHE A C 1
ATOM 874 O O . PHE A 1 101 ? -4.107 -8.033 8.797 1.00 91.81 101 PHE A O 1
ATOM 881 N N . ILE A 1 102 ? -3.076 -8.613 6.890 1.00 88.75 102 ILE A N 1
ATOM 882 C CA . ILE A 1 102 ? -3.261 -10.059 7.036 1.00 88.75 102 ILE A CA 1
ATOM 883 C C . ILE A 1 102 ? -1.940 -10.692 7.492 1.00 88.75 102 ILE A C 1
ATOM 885 O O . ILE A 1 102 ? -0.863 -10.276 7.058 1.00 88.75 102 ILE A O 1
ATOM 889 N N . SER A 1 103 ? -2.025 -11.658 8.410 1.00 75.25 103 SER A N 1
ATOM 890 C CA . SER A 1 103 ? -0.861 -12.281 9.063 1.00 75.25 103 SER A CA 1
ATOM 891 C C . SER A 1 103 ? -0.957 -13.808 9.183 1.00 75.25 103 SER A C 1
ATOM 893 O O . SER A 1 103 ? -0.199 -14.403 9.944 1.00 75.25 103 SER A O 1
ATOM 895 N N . GLN A 1 104 ? -1.924 -14.450 8.518 1.00 66.06 104 GLN A N 1
ATOM 896 C CA . GLN A 1 104 ? -2.108 -15.904 8.588 1.00 66.06 104 GLN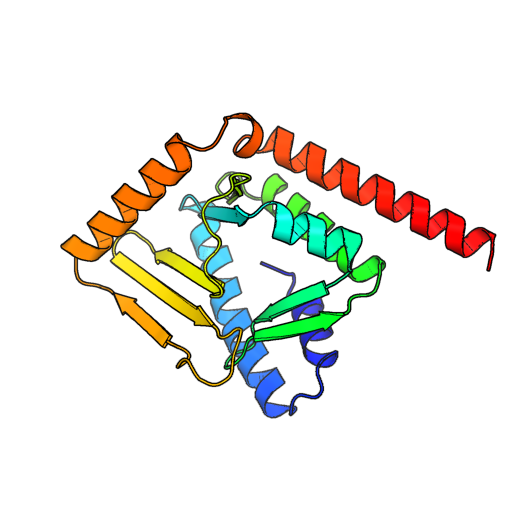 A CA 1
ATOM 897 C C . GLN A 1 104 ? -1.429 -16.617 7.415 1.00 66.06 104 GLN A C 1
ATOM 899 O O . GLN A 1 104 ? -1.403 -16.089 6.308 1.00 66.06 104 GLN A O 1
ATOM 904 N N . ASN A 1 105 ? -0.982 -17.855 7.672 1.00 50.69 105 ASN A N 1
ATOM 905 C CA . ASN A 1 105 ? -0.538 -18.873 6.709 1.00 50.69 105 ASN A CA 1
ATOM 906 C C . ASN A 1 105 ? -1.656 -19.288 5.723 1.00 50.69 105 ASN A C 1
ATOM 908 O O . ASN A 1 105 ? -1.917 -20.475 5.531 1.00 50.69 105 ASN A O 1
ATOM 912 N N . SER A 1 106 ? -2.363 -18.352 5.092 1.00 48.34 106 SER A N 1
ATOM 913 C CA . SER A 1 106 ? -2.952 -18.661 3.795 1.00 48.34 106 SER A CA 1
ATOM 914 C C . SER A 1 106 ? -1.771 -18.985 2.901 1.00 48.34 106 SER A C 1
ATOM 916 O O . SER A 1 106 ? -0.877 -18.148 2.829 1.00 48.34 106 SER A O 1
ATOM 918 N N . ASN A 1 107 ? -1.727 -20.169 2.290 1.00 44.53 107 ASN A N 1
ATOM 919 C CA . ASN A 1 107 ? -0.748 -20.499 1.259 1.00 44.53 107 ASN A CA 1
ATOM 920 C C . ASN A 1 107 ? -0.662 -19.306 0.302 1.00 44.53 107 ASN A C 1
ATOM 922 O O . ASN A 1 107 ? -1.555 -19.120 -0.526 1.00 44.53 107 ASN A O 1
ATOM 926 N N . ILE A 1 108 ? 0.342 -18.444 0.491 1.00 47.56 108 ILE A N 1
ATOM 927 C CA . ILE A 1 108 ? 0.607 -17.338 -0.410 1.00 47.56 108 ILE A CA 1
ATOM 928 C C . ILE A 1 108 ? 1.043 -18.075 -1.655 1.00 47.56 108 ILE A C 1
ATOM 930 O O . ILE A 1 108 ? 2.132 -18.639 -1.700 1.00 47.56 108 ILE A O 1
ATOM 934 N N . SER A 1 109 ? 0.118 -18.194 -2.599 1.00 49.41 109 SER A N 1
ATOM 935 C CA . SER A 1 109 ? 0.421 -18.731 -3.908 1.00 49.41 109 SER A CA 1
ATOM 936 C C . SER A 1 109 ? 1.628 -17.971 -4.450 1.00 49.41 109 SER A C 1
ATOM 938 O O . SER A 1 109 ? 1.726 -16.771 -4.186 1.00 49.41 109 SER A O 1
ATOM 940 N N . ASP A 1 110 ? 2.484 -18.614 -5.240 1.00 51.91 110 ASP A N 1
ATOM 941 C CA . ASP A 1 110 ? 3.689 -18.019 -5.849 1.00 51.91 110 ASP A CA 1
ATOM 942 C C . ASP A 1 110 ? 3.401 -16.833 -6.808 1.00 51.91 110 ASP A C 1
ATOM 944 O O . ASP A 1 110 ? 4.252 -16.413 -7.584 1.00 51.91 110 ASP A O 1
ATOM 948 N N . PHE A 1 111 ? 2.192 -16.270 -6.772 1.00 53.84 111 PHE A N 1
ATOM 949 C CA . PHE A 1 111 ? 1.711 -15.156 -7.567 1.00 53.84 111 PHE A CA 1
ATOM 950 C C . PHE A 1 111 ? 1.535 -13.908 -6.710 1.00 53.84 111 PHE A C 1
ATOM 952 O O . PHE A 1 111 ? 0.866 -13.920 -5.673 1.00 53.84 111 PHE A O 1
ATOM 959 N N . ILE A 1 112 ? 2.033 -12.781 -7.215 1.00 63.47 112 ILE A N 1
ATOM 960 C CA . ILE 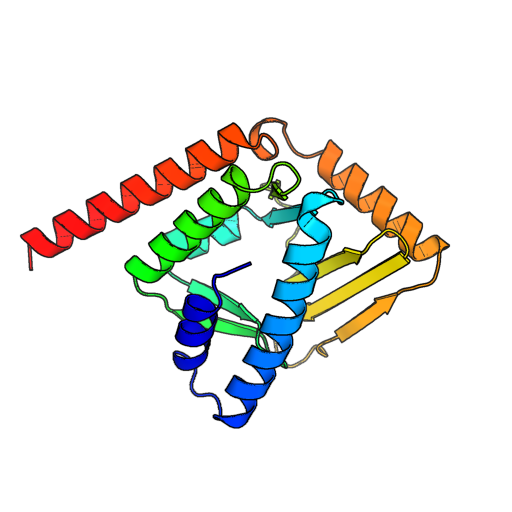A 1 112 ? 1.602 -11.471 -6.733 1.00 63.47 112 ILE A CA 1
ATOM 961 C C . ILE A 1 112 ? 0.267 -11.174 -7.421 1.00 63.47 112 ILE A C 1
ATOM 963 O O . ILE A 1 112 ? 0.227 -10.882 -8.617 1.00 63.47 112 ILE A O 1
ATOM 967 N N . VAL A 1 113 ? -0.829 -11.271 -6.667 1.00 69.69 113 VAL A N 1
ATOM 968 C CA . VAL A 1 113 ? -2.170 -10.900 -7.135 1.00 69.69 113 VAL A CA 1
ATOM 969 C C . VAL A 1 113 ? -2.525 -9.529 -6.578 1.00 69.69 113 VAL A C 1
ATOM 971 O O . VAL A 1 113 ? -2.670 -9.352 -5.369 1.00 69.69 113 VAL A O 1
ATOM 974 N N . TYR A 1 114 ? -2.698 -8.554 -7.465 1.00 75.38 114 TYR A N 1
ATOM 975 C CA . TYR A 1 114 ? -3.305 -7.272 -7.134 1.00 75.38 114 TYR A CA 1
ATOM 976 C C . TYR A 1 114 ? -4.761 -7.288 -7.584 1.00 75.38 114 TYR A C 1
ATOM 978 O O . TYR A 1 114 ? -5.060 -7.506 -8.756 1.00 75.38 114 TYR A O 1
ATOM 986 N N . CYS A 1 115 ? -5.678 -7.047 -6.652 1.00 80.38 115 CYS A N 1
ATOM 987 C CA . CYS A 1 115 ? -7.100 -6.974 -6.949 1.00 80.38 115 CYS A CA 1
ATOM 988 C C . CYS A 1 115 ? -7.690 -5.692 -6.360 1.00 80.38 115 CYS A C 1
ATOM 990 O O . CYS A 1 115 ? -7.486 -5.382 -5.188 1.00 80.38 115 CYS A O 1
ATOM 992 N N . MET A 1 116 ? -8.434 -4.946 -7.173 1.00 83.81 116 MET A N 1
ATOM 993 C CA . MET A 1 116 ? -9.080 -3.694 -6.789 1.00 83.81 116 MET A CA 1
ATOM 994 C C . MET A 1 116 ? -10.547 -3.718 -7.208 1.00 83.81 116 MET A C 1
ATOM 996 O O . MET A 1 116 ? -10.861 -3.806 -8.394 1.00 83.81 116 MET A O 1
ATOM 1000 N N . LEU A 1 117 ? -11.448 -3.564 -6.239 1.00 82.88 117 LEU A N 1
ATOM 1001 C CA . LEU A 1 117 ? -12.856 -3.283 -6.495 1.00 82.88 117 LEU A CA 1
ATOM 1002 C C . LEU A 1 117 ? -13.054 -1.767 -6.600 1.00 82.88 117 LEU A C 1
ATOM 1004 O O . LEU A 1 117 ? -12.880 -1.041 -5.622 1.00 82.88 117 LEU A O 1
ATOM 1008 N N . LYS A 1 118 ? -13.435 -1.280 -7.782 1.00 82.00 118 LYS A N 1
ATOM 1009 C CA . LYS A 1 118 ? -13.702 0.140 -8.020 1.00 82.00 118 LYS A CA 1
ATOM 1010 C C . LYS A 1 118 ? -15.204 0.407 -8.063 1.00 82.00 118 LYS A C 1
ATOM 1012 O O . LYS A 1 118 ? -15.892 -0.066 -8.967 1.00 82.00 118 LYS A O 1
ATOM 1017 N N . GLU A 1 119 ? -15.684 1.208 -7.107 1.00 79.50 119 GLU A N 1
ATOM 1018 C CA . GLU A 1 119 ? -17.039 1.796 -7.084 1.00 79.50 119 GLU A CA 1
ATOM 1019 C C . GLU A 1 119 ? -18.174 0.771 -7.288 1.00 79.50 119 GLU A C 1
ATOM 1021 O O . GLU A 1 119 ? -19.214 1.109 -7.838 1.00 79.50 119 GLU A O 1
ATOM 1026 N N . ARG A 1 120 ? -17.972 -0.497 -6.887 1.00 77.62 120 ARG A N 1
ATOM 1027 C CA . ARG A 1 120 ? -18.908 -1.619 -7.133 1.00 77.62 120 ARG A CA 1
ATOM 1028 C C . ARG A 1 120 ? -19.286 -1.834 -8.607 1.00 77.62 120 ARG A C 1
ATOM 1030 O O . ARG A 1 120 ? -20.259 -2.520 -8.895 1.00 77.62 120 ARG A O 1
ATOM 1037 N N . ASN A 1 121 ? -18.506 -1.278 -9.528 1.00 85.75 121 ASN A N 1
ATOM 1038 C CA . ASN A 1 121 ? -18.784 -1.296 -10.963 1.00 85.75 121 ASN A CA 1
ATOM 1039 C C . ASN A 1 121 ? -17.775 -2.135 -11.740 1.00 85.75 121 ASN A C 1
ATOM 1041 O O . ASN A 1 121 ? -18.070 -2.616 -12.832 1.00 85.75 121 ASN A O 1
ATOM 1045 N N . ALA A 1 122 ? -16.562 -2.277 -11.208 1.00 88.69 122 ALA A N 1
ATOM 1046 C CA . ALA A 1 122 ? -15.531 -3.067 -11.847 1.00 88.69 122 ALA A CA 1
ATOM 1047 C C . ALA A 1 122 ? -14.578 -3.679 -10.828 1.00 88.69 122 ALA A C 1
ATOM 1049 O O . ALA A 1 122 ? -14.229 -3.049 -9.829 1.00 88.69 122 ALA A O 1
ATOM 1050 N N . VAL A 1 123 ? -14.095 -4.873 -11.146 1.00 87.56 123 VAL A N 1
ATOM 1051 C CA . VAL A 1 123 ? -12.928 -5.476 -10.508 1.00 87.56 123 VAL A CA 1
ATOM 1052 C C . VAL A 1 123 ? -11.770 -5.383 -11.487 1.00 87.56 123 VAL A C 1
ATOM 1054 O O . VAL A 1 123 ? -11.900 -5.755 -12.653 1.00 87.56 123 VAL A O 1
ATOM 1057 N N . ILE A 1 124 ? -10.651 -4.844 -11.022 1.00 86.25 124 ILE A N 1
ATOM 1058 C CA . ILE A 1 124 ? -9.377 -4.866 -11.732 1.00 86.25 124 ILE A CA 1
ATOM 1059 C C . ILE A 1 124 ? -8.538 -5.939 -11.063 1.00 86.25 124 ILE A C 1
ATOM 1061 O O . ILE A 1 124 ? -8.340 -5.884 -9.850 1.00 86.25 124 ILE A O 1
ATOM 1065 N N . MET A 1 125 ? -8.067 -6.897 -11.848 1.00 83.12 125 MET A N 1
ATOM 1066 C CA . MET A 1 125 ? -7.177 -7.948 -11.383 1.00 83.12 125 MET A CA 1
ATOM 1067 C C . MET A 1 125 ? -5.910 -7.926 -12.221 1.00 83.12 125 MET A C 1
ATOM 1069 O O . MET A 1 125 ? -5.965 -7.853 -13.452 1.00 83.12 125 MET A O 1
ATOM 1073 N N . GLU A 1 126 ? -4.780 -7.974 -11.533 1.00 77.19 126 GLU A N 1
ATOM 1074 C CA . GLU A 1 126 ? -3.460 -8.062 -12.126 1.00 77.19 126 GLU A CA 1
ATOM 1075 C C . GLU A 1 126 ? -2.710 -9.213 -11.455 1.00 77.19 126 GLU A C 1
ATOM 1077 O O . GLU A 1 126 ? -2.603 -9.255 -10.227 1.00 77.19 126 GLU A O 1
ATOM 1082 N N . THR A 1 127 ? -2.213 -10.150 -12.255 1.00 74.50 127 THR A N 1
ATOM 1083 C CA . THR A 1 127 ? -1.325 -11.221 -11.799 1.00 74.50 127 THR A CA 1
ATOM 1084 C C . THR A 1 127 ? 0.063 -10.982 -12.358 1.00 74.50 127 THR A C 1
ATOM 1086 O O . THR A 1 127 ? 0.222 -10.631 -13.530 1.00 74.50 127 THR A O 1
ATOM 1089 N N . TYR A 1 128 ? 1.069 -11.182 -11.518 1.00 65.56 128 TYR A N 1
ATOM 1090 C CA . TYR A 1 128 ? 2.461 -11.006 -11.896 1.00 65.56 128 TYR A CA 1
ATOM 1091 C C . TYR A 1 128 ? 3.265 -12.258 -11.571 1.00 65.56 128 TYR A C 1
ATOM 1093 O O . TYR A 1 128 ? 3.018 -12.924 -10.562 1.00 65.56 128 TYR A O 1
ATOM 1101 N N . GLU A 1 129 ? 4.208 -12.564 -12.457 1.00 60.16 129 GLU A N 1
ATOM 1102 C CA . GLU A 1 129 ? 5.068 -13.737 -12.366 1.00 60.16 129 GLU A CA 1
ATOM 1103 C C . GLU A 1 129 ? 6.076 -13.664 -11.229 1.00 60.16 129 GLU A C 1
ATOM 1105 O O . GLU A 1 129 ? 6.726 -12.641 -11.009 1.00 60.16 129 GLU A O 1
ATOM 1110 N N . TYR A 1 130 ? 6.289 -14.825 -10.614 1.00 53.03 130 TYR A N 1
ATOM 1111 C CA . TYR A 1 130 ? 7.548 -15.193 -9.973 1.00 53.03 130 TYR A CA 1
ATOM 1112 C C . TYR A 1 130 ? 8.463 -16.017 -10.915 1.00 53.03 130 TYR A C 1
ATOM 1114 O O . TYR A 1 130 ? 9.665 -16.105 -10.676 1.00 53.03 130 TYR A O 1
ATOM 1122 N N . SER A 1 131 ? 7.925 -16.592 -12.003 1.00 54.69 131 SER A N 1
ATOM 1123 C CA . SER A 1 131 ? 8.627 -17.455 -12.975 1.00 54.69 131 SER A CA 1
ATOM 1124 C C . SER A 1 131 ? 8.148 -17.203 -14.406 1.00 54.69 131 SER A C 1
ATOM 1126 O O . SER A 1 131 ? 6.939 -17.162 -14.570 1.00 54.69 131 SER A O 1
ATOM 1128 N N . ASN A 1 132 ? 9.050 -17.171 -15.398 1.00 56.12 132 ASN A N 1
ATOM 1129 C CA . ASN A 1 132 ? 8.839 -16.828 -16.828 1.00 56.12 132 ASN A CA 1
ATOM 1130 C C . ASN A 1 132 ? 7.815 -17.668 -17.644 1.00 56.12 132 ASN A C 1
ATOM 1132 O O . ASN A 1 132 ? 7.741 -17.514 -18.866 1.00 56.12 132 ASN A O 1
ATOM 1136 N N . ASP A 1 133 ? 7.088 -18.593 -17.017 1.00 56.53 133 ASP A N 1
ATOM 1137 C CA . ASP A 1 133 ? 6.215 -19.567 -17.688 1.00 56.53 133 ASP A CA 1
ATOM 1138 C C . ASP A 1 133 ? 4.706 -19.250 -17.554 1.00 56.53 133 ASP A C 1
ATOM 1140 O O . ASP A 1 133 ? 3.858 -20.015 -18.018 1.00 56.53 133 ASP A O 1
ATOM 1144 N N . ILE A 1 134 ? 4.331 -18.144 -16.907 1.00 57.72 134 ILE A N 1
ATOM 1145 C CA . ILE A 1 134 ? 2.962 -17.791 -16.514 1.00 57.72 134 ILE A CA 1
ATOM 1146 C C . ILE A 1 134 ? 2.586 -16.398 -17.062 1.00 57.72 134 ILE A C 1
ATOM 1148 O O . ILE A 1 134 ? 3.077 -15.376 -16.607 1.00 57.72 134 ILE A O 1
ATOM 1152 N N . PRO A 1 135 ? 1.610 -16.270 -17.973 1.00 57.38 135 PRO A N 1
ATOM 1153 C CA . PRO A 1 135 ? 1.308 -14.977 -18.582 1.00 57.38 135 PRO A CA 1
ATOM 1154 C C . PRO A 1 135 ? 0.891 -13.908 -17.554 1.00 57.38 135 PRO A C 1
ATOM 1156 O O . PRO A 1 135 ? 0.030 -14.138 -16.703 1.00 57.38 135 PRO A O 1
ATOM 1159 N N . ILE A 1 136 ? 1.452 -12.700 -17.687 1.00 68.44 136 ILE A N 1
ATOM 1160 C CA . ILE A 1 136 ? 0.972 -11.502 -16.983 1.00 68.44 136 ILE A CA 1
ATOM 1161 C C . ILE A 1 136 ? -0.453 -11.218 -17.463 1.00 68.44 136 ILE A C 1
ATOM 1163 O O . ILE A 1 136 ? -0.672 -10.865 -18.625 1.00 68.44 136 ILE A O 1
ATOM 1167 N N . VAL A 1 137 ? -1.432 -11.342 -16.567 1.00 69.50 137 VAL A N 1
ATOM 1168 C CA . VAL A 1 137 ? -2.832 -11.045 -16.877 1.00 69.50 137 VAL A CA 1
ATOM 1169 C C . VAL A 1 137 ? -3.207 -9.727 -16.227 1.00 69.50 137 VAL A C 1
ATOM 1171 O O . VAL A 1 137 ? -3.101 -9.566 -15.015 1.00 69.50 137 VAL A O 1
ATOM 1174 N N . ARG A 1 138 ? -3.701 -8.786 -17.036 1.00 75.75 138 ARG A N 1
ATOM 1175 C CA . ARG A 1 138 ? -4.449 -7.617 -16.563 1.00 75.75 138 ARG A CA 1
ATOM 1176 C C . ARG A 1 138 ? -5.851 -7.683 -17.123 1.00 75.75 138 ARG A C 1
ATOM 1178 O O . ARG A 1 138 ? -6.039 -7.621 -18.336 1.00 75.75 138 ARG A O 1
ATOM 1185 N N . MET A 1 139 ? -6.836 -7.789 -16.245 1.00 83.81 139 MET A N 1
ATOM 1186 C CA . MET A 1 139 ? -8.229 -7.907 -16.653 1.00 83.81 139 MET A CA 1
ATOM 1187 C C . MET A 1 139 ? -9.125 -6.938 -15.891 1.00 83.81 139 MET A C 1
ATOM 1189 O O . MET A 1 139 ? -8.884 -6.600 -14.732 1.00 83.81 139 MET A O 1
ATOM 1193 N N . SER A 1 140 ? -10.185 -6.501 -16.570 1.00 87.88 140 SER A N 1
ATOM 1194 C CA . SER A 1 140 ? -11.273 -5.736 -15.972 1.00 87.88 140 SER A CA 1
ATOM 1195 C C . SER A 1 140 ? -12.560 -6.538 -16.092 1.00 87.88 140 SER A C 1
ATOM 1197 O O . SER A 1 140 ? -13.015 -6.833 -17.196 1.00 87.88 140 SER A O 1
ATOM 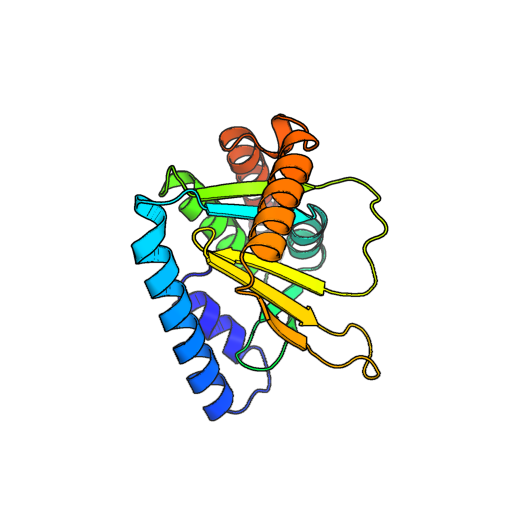1199 N N . ILE A 1 141 ? -13.143 -6.875 -14.949 1.00 90.31 141 ILE A N 1
ATOM 1200 C CA . ILE A 1 141 ? -14.425 -7.567 -14.849 1.00 90.31 141 ILE A CA 1
ATOM 1201 C C . ILE A 1 141 ? -15.486 -6.517 -14.542 1.00 90.31 141 ILE A C 1
ATOM 1203 O O . ILE A 1 141 ? -15.367 -5.795 -13.555 1.00 90.31 141 ILE A O 1
ATOM 1207 N N . LYS A 1 142 ? -16.512 -6.428 -15.390 1.00 92.81 142 LYS A N 1
ATOM 1208 C CA . LYS A 1 142 ? -17.657 -5.511 -15.227 1.00 92.81 142 LYS A CA 1
ATOM 1209 C C . LYS A 1 142 ? -18.998 -6.237 -15.128 1.00 92.81 142 LYS A C 1
ATOM 1211 O O . LYS A 1 142 ? -20.038 -5.591 -15.084 1.00 92.81 142 LYS A O 1
ATOM 1216 N N . GLU A 1 143 ? -18.979 -7.568 -15.150 1.00 95.06 143 GLU A N 1
ATOM 1217 C CA . GLU A 1 143 ? -20.191 -8.371 -15.013 1.00 95.06 143 GLU A CA 1
ATOM 1218 C C . GLU A 1 143 ? -20.725 -8.212 -13.571 1.00 95.06 143 GLU A C 1
ATOM 1220 O O . GLU A 1 143 ? -19.972 -8.475 -12.626 1.00 95.06 143 GLU A O 1
ATOM 1225 N N . PRO A 1 144 ? -21.967 -7.725 -13.373 1.00 92.81 144 PRO A N 1
ATOM 1226 C CA . PRO A 1 144 ? -22.467 -7.354 -12.051 1.00 92.81 144 PRO A CA 1
ATOM 1227 C C . PRO A 1 144 ? -22.452 -8.469 -11.001 1.00 92.81 144 PRO A C 1
ATOM 1229 O O . PRO A 1 144 ? -22.144 -8.185 -9.841 1.00 92.81 144 PRO A O 1
ATOM 1232 N N . MET A 1 145 ? -22.765 -9.719 -11.364 1.00 94.50 145 MET A N 1
ATOM 1233 C CA . MET A 1 145 ? -22.752 -10.831 -10.404 1.00 94.50 145 MET A CA 1
ATOM 1234 C C . MET A 1 145 ? -21.332 -11.137 -9.929 1.00 94.50 145 MET A C 1
ATOM 1236 O O . MET A 1 145 ? -21.112 -11.296 -8.728 1.00 94.50 145 MET A O 1
ATOM 1240 N N . LEU A 1 146 ? -20.356 -11.148 -10.837 1.00 92.69 146 LEU A N 1
ATOM 1241 C CA . LEU A 1 146 ? -18.949 -11.326 -10.486 1.00 92.69 146 LEU A CA 1
ATOM 1242 C C . LEU A 1 146 ? -18.448 -10.171 -9.621 1.00 92.69 146 LEU A C 1
ATOM 1244 O O . LEU A 1 146 ? -17.846 -10.404 -8.577 1.00 92.69 146 LEU A O 1
ATOM 1248 N N . VAL A 1 147 ? -18.741 -8.924 -9.997 1.00 92.38 147 VAL A N 1
ATOM 1249 C CA . VAL A 1 147 ? -18.357 -7.750 -9.197 1.00 92.38 147 VAL A CA 1
ATOM 1250 C C . VAL A 1 147 ? -18.944 -7.836 -7.785 1.00 92.38 147 VAL A C 1
ATOM 1252 O O . VAL A 1 147 ? -18.242 -7.565 -6.808 1.00 92.38 147 VAL A O 1
ATOM 1255 N N . LYS A 1 148 ? -20.201 -8.282 -7.658 1.00 92.12 148 LYS A N 1
ATOM 1256 C CA . LYS A 1 148 ? -20.835 -8.500 -6.358 1.00 92.12 148 LYS A CA 1
ATOM 1257 C C . LYS A 1 148 ? -20.173 -9.627 -5.564 1.00 92.12 148 LYS A C 1
ATOM 1259 O O . LYS A 1 148 ? -19.993 -9.473 -4.359 1.00 92.12 148 LYS A O 1
ATOM 1264 N N . ALA A 1 149 ? -19.784 -10.721 -6.215 1.00 92.81 149 ALA A N 1
ATOM 1265 C CA . ALA A 1 149 ? -19.081 -11.825 -5.566 1.00 92.81 149 ALA A CA 1
ATOM 1266 C C . ALA A 1 149 ? -17.737 -11.370 -4.967 1.00 92.81 149 ALA A C 1
ATOM 1268 O O . ALA A 1 149 ? -17.454 -11.669 -3.810 1.00 92.81 149 ALA A O 1
ATOM 1269 N N . PHE A 1 150 ? -16.953 -10.569 -5.699 1.00 91.00 150 PHE A N 1
ATOM 1270 C CA . PHE A 1 150 ? -15.718 -9.975 -5.171 1.00 91.00 150 PHE A CA 1
ATOM 1271 C C . PHE A 1 150 ? -15.975 -9.013 -4.004 1.00 91.00 150 PHE A C 1
ATOM 1273 O O . PHE A 1 150 ? -15.206 -8.999 -3.047 1.00 91.00 150 PHE A O 1
ATOM 1280 N N . GLU A 1 151 ? -17.047 -8.216 -4.054 1.00 90.56 151 GLU A N 1
ATOM 1281 C CA . GLU A 1 151 ? -17.428 -7.359 -2.925 1.00 90.56 151 GLU A CA 1
ATOM 1282 C C . GLU A 1 151 ? -17.712 -8.180 -1.661 1.00 90.56 151 GLU A C 1
ATOM 1284 O O . GLU A 1 151 ? -17.216 -7.839 -0.588 1.00 90.56 151 GLU A O 1
ATOM 1289 N N . VAL A 1 152 ? -18.504 -9.250 -1.783 1.00 92.38 152 VAL A N 1
ATOM 1290 C CA . VAL A 1 152 ? -18.820 -10.146 -0.660 1.00 92.38 152 VAL A CA 1
ATOM 1291 C C . VAL A 1 152 ? -17.540 -10.769 -0.110 1.00 92.38 152 VAL A C 1
ATOM 1293 O O . VAL A 1 152 ? -17.282 -10.639 1.083 1.00 92.38 152 VAL A O 1
ATOM 1296 N N . TYR A 1 153 ? -16.693 -11.318 -0.982 1.00 90.06 153 TYR A N 1
ATOM 1297 C CA . TYR A 1 153 ? -15.416 -11.910 -0.592 1.00 90.06 153 TYR A CA 1
ATOM 1298 C C . TYR A 1 153 ? -14.510 -10.925 0.163 1.00 90.06 153 TYR A C 1
ATOM 1300 O O . TYR A 1 153 ? -13.958 -11.261 1.207 1.00 90.06 153 TYR A O 1
ATOM 1308 N N . PHE A 1 154 ? -14.366 -9.683 -0.314 1.00 87.81 154 PHE A N 1
ATOM 1309 C CA . PHE A 1 154 ? -13.533 -8.699 0.381 1.00 87.81 154 PHE A CA 1
ATOM 1310 C C . PHE A 1 154 ? -14.079 -8.313 1.753 1.00 87.81 154 PHE A C 1
ATOM 1312 O O . PHE A 1 154 ? -13.294 -8.130 2.683 1.00 87.81 154 PHE A O 1
ATOM 1319 N N . ASN A 1 155 ? -15.400 -8.200 1.898 1.00 89.31 155 ASN A N 1
ATOM 1320 C CA . ASN A 1 155 ? -16.000 -7.934 3.202 1.00 89.31 155 ASN A CA 1
ATOM 1321 C C . ASN A 1 155 ? -15.771 -9.107 4.161 1.00 89.31 155 ASN A C 1
ATOM 1323 O O . ASN A 1 155 ? -15.342 -8.879 5.287 1.00 89.31 155 ASN A O 1
ATOM 1327 N N . GLU A 1 156 ? -15.940 -10.346 3.692 1.00 90.50 156 GLU A N 1
ATOM 1328 C CA . GLU A 1 156 ? -15.629 -11.538 4.484 1.00 90.50 156 GLU A CA 1
ATOM 1329 C C . GLU A 1 156 ? -14.163 -11.542 4.929 1.00 90.50 156 GLU A C 1
ATOM 1331 O O . GLU A 1 156 ? -13.883 -11.730 6.112 1.00 90.50 156 GLU A O 1
ATOM 1336 N N . VAL A 1 157 ? -13.215 -11.263 4.028 1.00 87.94 157 VAL A N 1
ATOM 1337 C CA . VAL A 1 157 ? -11.790 -11.146 4.383 1.00 87.94 157 VAL A CA 1
ATOM 1338 C C . VAL A 1 157 ? -11.582 -10.098 5.482 1.00 87.94 157 VAL A C 1
ATOM 1340 O O . VAL A 1 157 ? -10.900 -10.374 6.465 1.00 87.94 157 VAL A O 1
ATOM 1343 N N . LEU A 1 158 ? -12.185 -8.912 5.363 1.00 89.44 158 LEU A N 1
ATOM 1344 C CA . LEU A 1 158 ? -12.063 -7.844 6.364 1.00 89.44 158 LEU A CA 1
ATOM 1345 C C . LEU A 1 158 ? -12.675 -8.209 7.725 1.00 89.44 158 LEU A C 1
ATOM 1347 O O . LEU A 1 158 ? -12.157 -7.791 8.770 1.00 89.44 158 LEU A O 1
ATOM 1351 N N . ASP A 1 159 ? -13.758 -8.981 7.728 1.00 90.62 159 ASP A N 1
ATOM 1352 C CA . ASP A 1 159 ? -14.432 -9.427 8.946 1.00 90.62 159 ASP A CA 1
ATOM 1353 C C . ASP A 1 159 ? -13.581 -10.435 9.727 1.00 90.62 159 ASP A C 1
ATOM 1355 O O . ASP A 1 159 ? -13.519 -10.354 10.956 1.00 90.62 159 ASP A O 1
ATOM 1359 N N . HIS A 1 160 ? -12.839 -11.300 9.028 1.00 89.44 160 HIS A N 1
ATOM 1360 C CA . HIS A 1 160 ? -11.934 -12.281 9.640 1.00 89.44 160 HIS A CA 1
ATOM 1361 C C . HIS A 1 160 ? -10.623 -11.679 10.166 1.00 89.44 160 HIS A C 1
ATOM 1363 O O . HIS A 1 160 ? -9.909 -12.324 10.939 1.00 89.44 160 HIS A O 1
ATOM 1369 N N . ILE A 1 161 ? -10.281 -10.449 9.776 1.00 89.44 161 ILE A N 1
ATOM 1370 C CA . ILE A 1 161 ? -9.059 -9.797 10.250 1.00 89.44 161 ILE A CA 1
ATOM 1371 C C . ILE A 1 161 ? -9.258 -9.279 11.675 1.00 89.44 161 ILE A C 1
ATOM 1373 O O . ILE A 1 161 ? -10.209 -8.545 11.971 1.00 89.44 161 ILE A O 1
ATOM 1377 N N . ALA A 1 162 ? -8.315 -9.646 12.551 1.00 90.00 162 ALA A N 1
ATOM 1378 C CA . ALA A 1 162 ? -8.293 -9.240 13.950 1.00 90.00 162 ALA A CA 1
ATOM 1379 C C . ALA A 1 162 ? -8.421 -7.708 14.089 1.00 90.00 162 ALA A C 1
ATOM 1381 O O . ALA A 1 162 ? -7.761 -6.985 13.339 1.00 90.00 162 ALA A O 1
ATOM 1382 N N . PRO A 1 163 ? -9.207 -7.189 15.057 1.00 91.00 163 PRO A N 1
ATOM 1383 C CA . PRO A 1 163 ? -9.439 -5.751 15.216 1.00 91.00 163 PRO A CA 1
ATOM 1384 C C . PRO A 1 163 ? -8.161 -4.906 15.246 1.00 91.00 163 PRO A C 1
ATOM 1386 O O . PRO A 1 163 ? -8.084 -3.901 14.551 1.00 91.00 163 PRO A O 1
ATOM 1389 N N . MET A 1 164 ? -7.126 -5.363 15.956 1.00 90.69 164 MET A N 1
ATOM 1390 C CA . MET A 1 164 ? -5.833 -4.672 16.053 1.00 90.69 164 MET A CA 1
ATOM 1391 C C . MET A 1 164 ? -5.123 -4.512 14.696 1.00 90.69 164 MET A C 1
ATOM 1393 O O . MET A 1 164 ? -4.415 -3.538 14.481 1.00 90.69 164 MET A O 1
ATOM 1397 N N . ASN A 1 165 ? -5.356 -5.426 13.750 1.00 91.62 165 ASN A N 1
ATOM 1398 C CA . ASN A 1 165 ? -4.751 -5.393 12.415 1.00 91.62 165 ASN A CA 1
ATOM 1399 C C . ASN A 1 165 ? -5.555 -4.562 11.401 1.00 91.62 165 ASN A C 1
ATOM 1401 O O . ASN A 1 165 ? -5.147 -4.459 10.243 1.00 91.62 165 ASN A O 1
ATOM 1405 N N . LYS A 1 166 ? -6.702 -4.005 11.809 1.00 93.06 166 LYS A N 1
ATOM 1406 C CA . LYS A 1 166 ? -7.520 -3.072 11.016 1.00 93.06 166 LYS A CA 1
ATOM 1407 C C . LYS A 1 166 ? -7.779 -1.739 11.715 1.00 93.06 166 LYS A C 1
ATOM 1409 O O . LYS A 1 166 ? -8.330 -0.835 11.089 1.00 93.06 166 LYS A O 1
ATOM 1414 N N . ASP A 1 167 ? -7.392 -1.605 12.984 1.00 96.00 167 ASP A N 1
ATOM 1415 C CA . ASP A 1 167 ? -7.460 -0.338 13.696 1.00 96.00 167 ASP A CA 1
ATOM 1416 C C . ASP A 1 167 ? -6.403 0.627 13.157 1.00 96.00 167 ASP A C 1
ATOM 1418 O O . ASP A 1 167 ? -5.202 0.351 13.108 1.00 96.00 167 ASP A O 1
ATOM 1422 N N . LYS A 1 168 ? -6.883 1.789 12.726 1.00 96.12 168 LYS A N 1
ATOM 1423 C CA . LYS A 1 168 ? -6.069 2.793 12.056 1.00 96.12 168 LYS A CA 1
ATOM 1424 C C . LYS A 1 168 ? -4.990 3.372 12.971 1.00 96.12 168 LYS A C 1
ATOM 1426 O O . LYS A 1 168 ? -3.886 3.636 12.499 1.00 96.12 168 LYS A O 1
ATOM 1431 N N . ASN A 1 169 ? -5.296 3.574 14.252 1.00 97.38 169 ASN A N 1
ATOM 1432 C CA . ASN A 1 169 ? -4.358 4.148 15.211 1.00 97.38 169 ASN A CA 1
ATOM 1433 C C . ASN A 1 169 ? -3.298 3.123 15.608 1.00 97.38 169 ASN A C 1
ATOM 1435 O O . ASN A 1 169 ? -2.120 3.468 15.637 1.00 97.38 169 ASN A O 1
ATOM 1439 N N . GLU A 1 170 ? -3.687 1.867 15.825 1.00 97.06 170 GLU A N 1
ATOM 1440 C CA . GLU A 1 170 ? -2.743 0.773 16.076 1.00 97.06 170 GLU A CA 1
ATOM 1441 C C . GLU A 1 170 ? -1.755 0.612 14.915 1.00 97.06 170 GLU A C 1
ATOM 1443 O O . GLU A 1 170 ? -0.544 0.543 15.125 1.00 97.06 170 GLU A O 1
ATOM 1448 N N . ILE A 1 171 ? -2.244 0.657 13.671 1.00 96.94 171 ILE A N 1
ATOM 1449 C CA . ILE A 1 171 ? -1.382 0.591 12.485 1.00 96.94 171 ILE A CA 1
ATOM 1450 C C . ILE A 1 171 ? -0.442 1.795 12.401 1.00 96.94 171 ILE A C 1
ATOM 1452 O O . ILE A 1 171 ? 0.746 1.617 12.129 1.00 96.94 171 ILE A O 1
ATOM 1456 N N . ILE A 1 172 ? -0.943 3.015 12.626 1.00 98.12 172 ILE A N 1
ATOM 1457 C CA . ILE A 1 172 ? -0.103 4.221 12.655 1.00 98.12 172 ILE A CA 1
ATOM 1458 C C . ILE A 1 172 ? 1.003 4.057 13.700 1.00 98.12 172 ILE A C 1
ATOM 1460 O O . ILE A 1 172 ? 2.176 4.211 13.362 1.00 98.12 172 ILE A O 1
ATOM 1464 N N . ASN A 1 173 ? 0.639 3.693 14.931 1.00 97.94 173 ASN A N 1
ATOM 1465 C CA . ASN A 1 173 ? 1.572 3.529 16.042 1.00 97.94 173 ASN A CA 1
ATOM 1466 C C . ASN A 1 173 ? 2.634 2.473 15.724 1.00 97.94 173 ASN A C 1
ATOM 1468 O O . ASN A 1 173 ? 3.823 2.688 15.969 1.00 97.94 173 ASN A O 1
ATOM 1472 N N . TRP A 1 174 ? 2.225 1.351 15.132 1.00 96.81 174 TRP A N 1
ATOM 1473 C CA . TRP A 1 174 ? 3.139 0.292 14.731 1.00 96.81 174 TRP A CA 1
ATOM 1474 C C . TRP A 1 174 ? 4.124 0.757 13.649 1.00 96.81 174 TRP A C 1
ATOM 1476 O O . TRP A 1 174 ? 5.329 0.556 13.807 1.00 96.81 174 TRP A O 1
ATOM 1486 N N . ILE A 1 175 ? 3.662 1.433 12.588 1.00 97.12 175 ILE A N 1
ATOM 1487 C CA . ILE A 1 175 ? 4.553 1.945 11.530 1.00 97.12 175 ILE A CA 1
ATOM 1488 C C . ILE A 1 175 ? 5.499 3.022 12.085 1.00 97.12 175 ILE A C 1
ATOM 1490 O O . ILE A 1 175 ? 6.691 3.010 11.778 1.00 97.12 175 ILE A O 1
ATOM 1494 N N . GLU A 1 176 ? 5.004 3.937 12.922 1.00 98.19 176 GLU A N 1
ATOM 1495 C CA . GLU A 1 176 ? 5.826 4.972 13.566 1.00 98.19 176 GLU A CA 1
ATOM 1496 C C . GLU A 1 176 ? 6.894 4.368 14.480 1.00 98.19 176 GLU A C 1
ATOM 1498 O O . GLU A 1 176 ? 8.040 4.822 14.478 1.00 98.19 176 GLU A O 1
ATOM 1503 N N . HIS A 1 177 ? 6.567 3.290 15.194 1.00 97.50 177 HIS A N 1
ATOM 1504 C CA . HIS A 1 177 ? 7.550 2.536 15.961 1.00 97.50 177 HIS A CA 1
ATOM 1505 C C . HIS A 1 177 ? 8.670 1.981 15.066 1.00 97.50 177 HIS A C 1
ATOM 1507 O O . HIS A 1 177 ? 9.845 2.150 15.394 1.00 97.50 177 HIS A O 1
ATOM 1513 N N . GLN A 1 178 ? 8.336 1.392 13.910 1.00 96.81 178 GLN A N 1
ATOM 1514 C CA . GLN A 1 178 ? 9.343 0.896 12.961 1.00 96.81 178 GLN A CA 1
ATOM 1515 C C . GLN A 1 178 ? 10.224 2.022 12.401 1.00 96.81 178 GLN A C 1
ATOM 1517 O O . GLN A 1 178 ? 11.442 1.864 12.315 1.00 96.81 178 GLN A O 1
ATOM 1522 N N . ILE A 1 179 ? 9.637 3.177 12.067 1.00 97.56 179 ILE A N 1
ATOM 1523 C CA . ILE A 1 179 ? 10.389 4.360 11.616 1.00 97.56 179 ILE A CA 1
ATOM 1524 C C . ILE A 1 179 ? 11.415 4.776 12.676 1.00 97.56 179 ILE A C 1
ATOM 1526 O O . ILE A 1 179 ? 12.588 4.948 12.351 1.00 97.56 179 ILE A O 1
ATOM 1530 N N . ASN A 1 180 ? 11.001 4.869 13.942 1.00 96.94 180 ASN A N 1
ATOM 1531 C CA . ASN A 1 180 ? 11.883 5.270 15.040 1.00 96.94 180 ASN A CA 1
ATOM 1532 C C . ASN A 1 180 ? 13.059 4.299 15.236 1.00 96.94 180 ASN A C 1
ATOM 1534 O O . ASN A 1 180 ? 14.173 4.731 15.531 1.00 96.94 180 ASN A O 1
ATOM 1538 N N . LEU A 1 181 ? 12.836 2.990 15.071 1.00 95.62 181 LEU A N 1
ATOM 1539 C CA . LEU A 1 181 ? 13.910 1.993 15.132 1.00 95.62 181 LEU A CA 1
ATOM 1540 C C . LEU A 1 181 ? 14.924 2.187 13.996 1.00 95.62 181 LEU A C 1
ATOM 1542 O O . LEU A 1 181 ? 16.131 2.166 14.239 1.00 95.62 181 LEU A O 1
ATOM 1546 N N . LEU A 1 182 ? 14.446 2.425 12.773 1.00 95.00 182 LEU A N 1
ATOM 1547 C CA . LEU A 1 182 ? 15.300 2.646 11.603 1.00 95.00 182 LEU A CA 1
ATOM 1548 C C . LEU A 1 182 ? 16.096 3.955 11.696 1.00 95.00 182 LEU A C 1
ATOM 1550 O O . LEU A 1 182 ? 17.265 3.998 11.313 1.00 95.00 182 LEU A O 1
ATOM 1554 N N . GLU A 1 183 ? 15.494 5.021 12.224 1.00 93.94 183 GLU A N 1
ATOM 1555 C CA . GLU A 1 183 ? 16.173 6.306 12.420 1.00 93.94 183 GLU A CA 1
ATOM 1556 C C . GLU A 1 183 ? 17.301 6.211 13.453 1.00 93.94 183 GLU A C 1
ATOM 1558 O O . GLU A 1 183 ? 18.385 6.749 13.217 1.00 93.94 183 GLU A O 1
ATOM 1563 N N . LYS A 1 184 ? 17.092 5.471 14.551 1.00 92.44 184 LYS A N 1
ATOM 1564 C CA . LYS A 1 184 ? 18.142 5.205 15.548 1.00 92.44 184 LYS A CA 1
ATOM 1565 C C . LYS A 1 184 ? 19.319 4.439 14.947 1.00 92.44 184 LYS A C 1
ATOM 1567 O O . LYS A 1 184 ? 20.460 4.868 15.094 1.00 92.44 184 LYS A O 1
ATOM 1572 N N . GLN A 1 185 ? 19.040 3.375 14.191 1.00 86.06 185 GLN A N 1
ATOM 1573 C CA . GLN A 1 185 ? 20.075 2.621 13.474 1.00 86.06 185 GLN A CA 1
ATOM 1574 C C . GLN A 1 185 ? 20.874 3.513 12.513 1.00 86.06 185 GLN A C 1
ATOM 1576 O O . GLN A 1 185 ? 22.091 3.379 12.405 1.00 86.06 185 GLN A O 1
ATOM 1581 N N . HIS A 1 186 ? 20.209 4.446 11.820 1.00 80.00 186 HIS A N 1
ATOM 1582 C CA . HIS A 1 186 ? 20.894 5.367 10.912 1.00 80.00 186 HIS A CA 1
ATOM 1583 C C . HIS A 1 186 ? 21.864 6.298 11.647 1.00 80.00 186 HIS A C 1
ATOM 1585 O O . HIS A 1 186 ? 22.967 6.532 11.156 1.00 80.00 186 HIS A O 1
ATOM 1591 N N . GLN A 1 187 ? 21.459 6.825 12.806 1.00 76.00 187 GLN A N 1
ATOM 1592 C CA . GLN 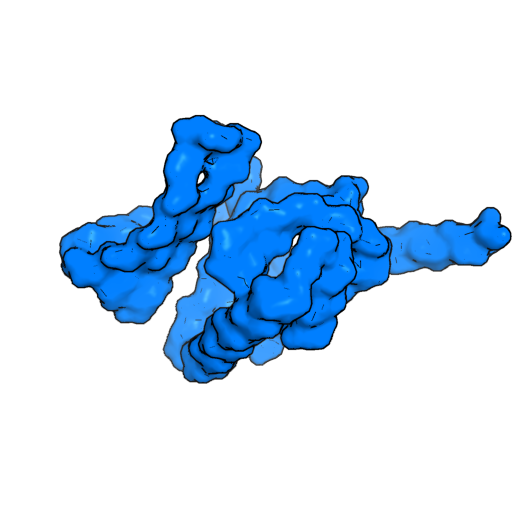A 1 187 ? 22.287 7.722 13.615 1.00 76.00 187 GLN A CA 1
ATOM 1593 C C . GLN A 1 187 ? 23.518 7.008 14.176 1.00 76.00 187 GLN A C 1
ATOM 1595 O O . GLN A 1 187 ? 24.614 7.556 14.106 1.00 76.00 187 GLN A O 1
ATOM 1600 N N . GLU A 1 188 ? 23.363 5.774 14.657 1.00 72.81 188 GLU A N 1
ATOM 1601 C CA . GLU A 1 188 ? 24.485 4.964 15.142 1.00 72.81 188 GLU A CA 1
ATOM 1602 C C . GLU A 1 188 ? 25.504 4.695 14.025 1.00 72.81 188 GLU A C 1
ATOM 1604 O O . GLU A 1 188 ? 26.696 4.913 14.224 1.00 72.81 188 GLU A O 1
ATOM 1609 N N . CYS A 1 189 ? 25.065 4.333 12.815 1.00 62.38 189 CYS A N 1
ATOM 1610 C CA . CYS A 1 189 ? 25.984 4.107 11.693 1.00 62.38 189 CYS A CA 1
ATOM 1611 C C . CYS A 1 189 ? 26.802 5.346 11.294 1.00 62.38 189 CYS A C 1
ATOM 1613 O O . CYS A 1 189 ? 27.934 5.176 10.861 1.00 62.38 189 CYS A O 1
ATOM 1615 N N . ILE A 1 190 ? 26.255 6.560 11.431 1.00 64.50 190 ILE A N 1
ATOM 1616 C CA . ILE A 1 190 ? 26.960 7.813 11.093 1.00 64.50 190 ILE A CA 1
ATOM 1617 C C . ILE A 1 190 ? 28.009 8.173 12.156 1.00 64.50 190 ILE A C 1
ATOM 1619 O O . ILE A 1 190 ? 29.014 8.797 11.841 1.00 64.50 190 ILE A O 1
ATOM 1623 N N . ILE A 1 191 ? 27.788 7.794 13.417 1.00 56.88 191 ILE A N 1
ATOM 1624 C CA . ILE A 1 191 ? 28.720 8.084 14.519 1.00 56.88 191 ILE A CA 1
ATOM 1625 C C . ILE A 1 191 ? 29.958 7.169 14.463 1.00 56.88 191 ILE A C 1
ATOM 1627 O O . ILE A 1 191 ? 31.022 7.552 14.946 1.00 56.88 191 ILE A O 1
ATOM 1631 N N . PHE A 1 192 ? 29.836 5.980 13.865 1.00 50.31 192 PHE A N 1
ATOM 1632 C CA . PHE A 1 192 ? 30.910 4.983 13.772 1.00 50.31 192 PHE A CA 1
ATOM 1633 C C . PHE A 1 192 ? 31.577 4.877 12.383 1.00 50.31 192 PHE A C 1
ATOM 1635 O O . PHE A 1 192 ? 32.403 3.984 12.189 1.00 50.31 192 PHE A O 1
ATOM 1642 N N . SER A 1 193 ? 31.230 5.750 11.428 1.00 49.25 193 SER A N 1
ATOM 1643 C CA . SER A 1 193 ? 31.801 5.816 10.067 1.00 49.25 193 SER A CA 1
ATOM 1644 C C . SER A 1 193 ? 32.680 7.042 9.872 1.00 49.25 193 SER A C 1
ATOM 1646 O O . SER A 1 193 ? 33.781 6.893 9.302 1.00 49.25 193 SER A O 1
#

pLDDT: mean 85.43, std 12.58, range [44.53, 98.19]

Sequence (193 aa):
MFPENLYKKLLHMEDIEKDEINISLEFYKRRLKSFLSNIYNYKYTDICHIDCINNLIKYRKLYLYSHNKISLINLDLRDVINILKNMVYLLKKYDNYNIVFISQNSNISDFIVYCMLKERNAVIMETYEYSNDIPIVRMSIKEPMLVKAFEVYFNEVLDHIAPMNKDKNEIINWIEHQINLLEKQHQECIIFS

Organism: NCBI:txid1076179

Secondary structure (DSSP, 8-state):
---HHHHHHHHTTS---HHHHHHHHHHHHHHHHHHHHHTTTS-EEEEEEHHHHHHHHHH-EEEEE-SS-EEEEE--HHHHHHHHHHHHHHHHH-TTEEEEEE-S-----SSEEEEEEETTTEEEEEEE-SSTTS--EEEEE--HHHHHHHHHHHHHHHHHS-GGGT-HHHHHHHHHHHHHHHHHHHHHHHH--